Protein AF-A0A8J5X9S9-F1 (afdb_monomer)

Radius of gyration: 30.96 Å; Cα contacts (8 Å, |Δi|>4): 152; chains: 1; bounding box: 70×69×68 Å

Solvent-accessible surface area (backbone atoms only — not comparable to full-atom values): 12191 Å² total; per-residue (Å²): 135,90,83,87,82,87,83,88,83,84,89,80,86,81,90,84,80,91,78,90,81,91,86,91,82,83,86,90,80,86,82,86,79,94,70,84,81,73,71,77,68,77,73,81,76,75,78,76,62,74,38,75,75,35,76,87,44,73,87,73,62,80,75,62,62,70,57,36,33,53,39,38,36,51,40,72,68,43,84,77,82,56,51,48,67,60,47,46,49,54,52,51,60,59,32,53,77,38,52,83,60,31,72,48,74,67,56,47,52,51,43,48,52,51,32,39,53,28,62,76,40,40,69,62,45,51,51,52,46,52,51,48,26,69,79,39,66,88,34,26,79,61,53,25,53,67,68,89,82,40,70,67,30,41,48,33,27,26,44,49,36,45,47,46,32,27,58,52,72,42,56,79,76,52,41,74,65,70,74,87,60,55,68,73,61,48,56,58,52,49,70,76,38,109

Foldseek 3Di:
DDDDDDDDDDDDDDDDDDDDDDDDDDDDDDDDDDDDPPPVPPPPPPPPPQAPPDPVCPPVADDLLVLLLVLLLVLLPDPPDDDLVVSLVVSQVVQVVDRNHHDDPVSSVVSSCLNCLLSVCVVVLLVLLVVLCVVPVVCCQQCLPDDSPDSSSSSSVSLLSSLLCQLAPDDPVSVVPNPPDDPVSNVSSNVSSD

Secondary structure (DSSP, 8-state):
--------------------------------------------------STT-GGGTTSSPPSHHHHHHHHHHHHHSSS---HHHHHHHHHHHHTTSTTTPPPHHHHHHHHHHHHHHHHTHHHHHHHHHHHHHH-GGGTTTTT-S-TT-HHHHHHHHHHHHHHHHHHTS-HHHHTT--SS-HHHHHHHHHHH-

Organism: Diacronema lutheri (NCBI:txid2081491)

Sequence (194 aa):
MLLAAMLLVPGVGPLPGSVCGPSAAGGAALAHHLAARWCVHPRARALLLVGAGDPVRAGKRAPIEPLAINAIVAGLTLAAGADAAVLVDELVAKRARDPDAALLADEERVLRAWVAGALGRQDTYRAALGELARSEPWLESELGVGADSNPYVMLCRAECMLALFLLRDADADARRTVAFIDADRLEVLSRVAA

pLDDT: mean 70.3, std 21.66, range [28.03, 93.81]

Structure (mmCIF, N/CA/C/O backbone):
data_AF-A0A8J5X9S9-F1
#
_entry.id   AF-A0A8J5X9S9-F1
#
loop_
_atom_site.group_PDB
_atom_site.id
_atom_site.type_symbol
_atom_site.label_atom_id
_atom_site.label_alt_id
_atom_site.label_comp_id
_atom_site.label_asym_id
_atom_site.label_entity_id
_atom_site.label_seq_id
_atom_site.pdbx_PDB_ins_code
_atom_site.Cartn_x
_atom_site.Cartn_y
_atom_site.Cartn_z
_atom_site.occupancy
_atom_site.B_iso_or_equiv
_atom_site.auth_seq_id
_atom_site.auth_comp_id
_atom_site.auth_asym_id
_atom_site.auth_atom_id
_atom_site.pdbx_PDB_model_num
ATOM 1 N N . MET A 1 1 ? 40.521 19.672 -41.789 1.00 35.09 1 MET A N 1
ATOM 2 C CA . MET A 1 1 ? 41.903 19.352 -42.211 1.00 35.09 1 MET A CA 1
ATOM 3 C C . MET A 1 1 ? 42.675 18.843 -41.006 1.00 35.09 1 MET A C 1
ATOM 5 O O . MET A 1 1 ? 42.415 19.305 -39.905 1.00 35.09 1 MET A O 1
ATOM 9 N N . LEU A 1 2 ? 43.509 17.832 -41.246 1.00 33.12 2 LEU A N 1
ATOM 10 C CA . LEU A 1 2 ? 44.182 16.956 -40.286 1.00 33.12 2 LEU A CA 1
ATOM 11 C C . LEU A 1 2 ? 45.005 17.677 -39.206 1.00 33.12 2 LEU A C 1
ATOM 13 O O . LEU A 1 2 ? 45.722 18.618 -39.527 1.00 33.12 2 LEU A O 1
ATOM 17 N N . LEU A 1 3 ? 45.074 17.077 -38.010 1.00 33.09 3 LEU A N 1
ATOM 18 C CA . LEU A 1 3 ? 46.364 16.616 -37.483 1.00 33.09 3 LEU A CA 1
ATOM 19 C C . LEU A 1 3 ? 46.197 15.488 -36.458 1.00 33.09 3 LEU A C 1
ATOM 21 O O . LEU A 1 3 ? 45.408 15.564 -35.521 1.00 33.09 3 LEU A O 1
ATOM 25 N N . ALA A 1 4 ? 46.935 14.416 -36.729 1.00 32.19 4 ALA A N 1
ATOM 26 C CA . ALA A 1 4 ? 47.030 13.181 -35.979 1.00 32.19 4 ALA A CA 1
ATOM 27 C C . ALA A 1 4 ? 47.935 13.334 -34.749 1.00 32.19 4 ALA A C 1
ATOM 29 O O . ALA A 1 4 ? 48.923 14.063 -34.793 1.00 32.19 4 ALA A O 1
ATOM 30 N N . ALA A 1 5 ? 47.661 12.551 -33.707 1.00 34.78 5 ALA A N 1
ATOM 31 C CA . ALA A 1 5 ? 48.650 12.192 -32.700 1.00 34.78 5 ALA A CA 1
ATOM 32 C C . ALA A 1 5 ? 48.709 10.662 -32.611 1.00 34.78 5 ALA A C 1
ATOM 34 O O . ALA A 1 5 ? 47.777 10.004 -32.150 1.00 34.78 5 ALA A O 1
ATOM 35 N N . MET A 1 6 ? 49.806 10.121 -33.139 1.00 32.91 6 MET A N 1
ATOM 36 C CA . MET A 1 6 ? 50.218 8.729 -33.023 1.00 32.91 6 MET A CA 1
ATOM 37 C C . MET A 1 6 ? 50.657 8.444 -31.584 1.00 32.91 6 MET A C 1
ATOM 39 O O . MET A 1 6 ? 51.457 9.192 -31.027 1.00 32.91 6 MET A O 1
ATOM 43 N N . LEU A 1 7 ? 50.232 7.310 -31.032 1.00 35.09 7 LEU A N 1
ATOM 44 C CA . LEU A 1 7 ? 50.981 6.609 -29.992 1.00 35.09 7 LEU A CA 1
ATOM 45 C C . LEU A 1 7 ? 51.316 5.215 -30.523 1.00 35.09 7 LEU A C 1
ATOM 47 O O . LEU A 1 7 ? 50.460 4.345 -30.652 1.00 35.09 7 LEU A O 1
ATOM 51 N N . LEU A 1 8 ? 52.587 5.065 -30.891 1.00 35.84 8 LEU A N 1
ATOM 52 C CA . LEU A 1 8 ? 53.272 3.805 -31.144 1.00 35.84 8 LEU A CA 1
ATOM 53 C C . LEU A 1 8 ? 53.595 3.141 -29.801 1.00 35.84 8 LEU A C 1
ATOM 55 O O . LEU A 1 8 ? 54.203 3.773 -28.940 1.00 35.84 8 LEU A O 1
ATOM 59 N N . VAL A 1 9 ? 53.295 1.848 -29.675 1.00 37.81 9 VAL A N 1
ATOM 60 C CA . VAL A 1 9 ? 54.063 0.928 -28.823 1.00 37.81 9 VAL A CA 1
ATOM 61 C C . VAL A 1 9 ? 54.439 -0.292 -29.686 1.00 37.81 9 VAL A C 1
ATOM 63 O O . VAL A 1 9 ? 53.586 -0.767 -30.440 1.00 37.81 9 VAL A O 1
ATOM 66 N N . PRO A 1 10 ? 55.709 -0.747 -29.662 1.00 45.00 10 PRO A N 1
ATOM 67 C CA . PRO A 1 10 ? 56.299 -1.616 -30.682 1.00 45.00 10 PRO A CA 1
ATOM 68 C C . PRO A 1 10 ? 56.311 -3.109 -30.306 1.00 45.00 10 PRO A C 1
ATOM 70 O O . PRO A 1 10 ? 56.226 -3.470 -29.137 1.00 45.00 10 PRO A O 1
ATOM 73 N N . GLY A 1 11 ? 56.557 -3.953 -31.317 1.00 36.69 11 GLY A N 1
ATOM 74 C CA . GLY A 1 11 ? 56.909 -5.377 -31.185 1.00 36.69 11 GLY A CA 1
ATOM 75 C C . GLY A 1 11 ? 55.676 -6.279 -31.250 1.00 36.69 11 GLY A C 1
ATOM 76 O O . GLY A 1 11 ? 54.731 -6.084 -30.505 1.00 36.69 11 GLY A O 1
ATOM 77 N N . VAL A 1 12 ? 55.564 -7.282 -32.120 1.00 41.22 12 VAL A N 1
ATOM 78 C CA . VAL A 1 12 ? 56.550 -8.281 -32.552 1.00 41.22 12 VAL A CA 1
ATOM 79 C C . VAL A 1 12 ? 56.128 -8.778 -33.950 1.00 41.22 12 VAL A C 1
ATOM 81 O O . VAL A 1 12 ? 54.942 -8.994 -34.189 1.00 41.22 12 VAL A O 1
ATOM 84 N N . GLY A 1 13 ? 57.073 -8.915 -34.889 1.00 38.38 13 GLY A N 1
ATOM 85 C CA . GLY A 1 13 ? 56.832 -9.522 -36.212 1.00 38.38 13 GLY A CA 1
ATOM 86 C C . GLY A 1 13 ? 56.816 -11.060 -36.167 1.00 38.38 13 GLY A C 1
ATOM 87 O O . GLY A 1 13 ? 56.656 -11.646 -35.103 1.00 38.38 13 GLY A O 1
ATOM 88 N N . PRO A 1 14 ? 57.149 -11.726 -37.279 1.00 39.84 14 PRO A N 1
ATOM 89 C CA . PRO A 1 14 ? 56.386 -11.864 -38.511 1.00 39.84 14 PRO A CA 1
ATOM 90 C C . PRO A 1 14 ? 55.551 -13.169 -38.528 1.00 39.84 14 PRO A C 1
ATOM 92 O O . PRO A 1 14 ? 55.867 -14.145 -37.853 1.00 39.84 14 PRO A O 1
ATOM 95 N N . LEU A 1 15 ? 54.508 -13.210 -39.364 1.00 45.19 15 LEU A N 1
ATOM 96 C CA . LEU A 1 15 ? 53.841 -14.455 -39.777 1.00 45.19 15 LEU A CA 1
ATOM 97 C C . LEU A 1 15 ? 54.824 -15.348 -40.557 1.00 45.19 15 LEU A C 1
ATOM 99 O O . LEU A 1 15 ? 55.589 -14.831 -41.375 1.00 45.19 15 LEU A O 1
ATOM 103 N N . PRO A 1 16 ? 54.740 -16.680 -40.402 1.00 43.53 16 PRO A N 1
ATOM 104 C CA . PRO A 1 16 ? 54.481 -17.465 -41.608 1.00 43.53 16 PRO A CA 1
ATOM 105 C C . PRO A 1 16 ? 53.539 -18.660 -41.389 1.00 43.53 16 PRO A C 1
ATOM 107 O O . PRO A 1 16 ? 53.543 -19.312 -40.349 1.00 43.53 16 PRO A O 1
ATOM 110 N N . GLY A 1 17 ? 52.808 -18.999 -42.453 1.00 31.89 17 GLY A N 1
ATOM 111 C CA . GLY A 1 17 ? 52.463 -20.391 -42.746 1.00 31.89 17 GLY A CA 1
ATOM 112 C C . GLY A 1 17 ? 51.091 -20.876 -42.290 1.00 31.89 17 GLY A C 1
ATOM 113 O O . GLY A 1 17 ? 50.996 -21.802 -41.495 1.00 31.89 17 GLY A O 1
ATOM 114 N N . SER A 1 18 ? 50.023 -20.337 -42.883 1.00 39.66 18 SER A N 1
ATOM 115 C CA . SER A 1 18 ? 48.835 -21.159 -43.132 1.00 39.66 18 SER A CA 1
ATOM 116 C C . SER A 1 18 ? 49.160 -22.104 -44.286 1.00 39.66 18 SER A C 1
ATOM 118 O O . SER A 1 18 ? 49.402 -21.647 -45.403 1.00 39.66 18 SER A O 1
ATOM 120 N N . VAL A 1 19 ? 49.176 -23.409 -44.021 1.00 33.22 19 VAL A N 1
ATOM 121 C CA . VAL A 1 19 ? 49.094 -24.433 -45.064 1.00 33.22 19 VAL A CA 1
ATOM 122 C C . VAL A 1 19 ? 47.974 -25.382 -44.664 1.00 33.22 19 VAL A C 1
ATOM 124 O O . VAL A 1 19 ? 48.093 -26.152 -43.715 1.00 33.22 19 VAL A O 1
ATOM 127 N N . CYS A 1 20 ? 46.856 -25.282 -45.377 1.00 32.31 20 CYS A N 1
ATOM 128 C CA . CYS A 1 20 ? 45.835 -26.318 -45.402 1.00 32.31 20 CYS A CA 1
ATOM 129 C C . CYS A 1 20 ? 46.281 -27.429 -46.357 1.00 32.31 20 CYS A C 1
ATOM 131 O O . CYS A 1 20 ? 46.722 -27.145 -47.469 1.00 32.31 20 CYS A O 1
ATOM 133 N N . GLY A 1 21 ? 46.093 -28.684 -45.956 1.00 30.81 21 GLY A N 1
ATOM 134 C CA . GLY A 1 21 ? 46.168 -29.834 -46.852 1.00 30.81 21 GLY A CA 1
ATOM 135 C C . GLY A 1 21 ? 45.872 -31.145 -46.116 1.00 30.81 21 GLY A C 1
ATOM 136 O O . GLY A 1 21 ? 46.569 -31.442 -45.148 1.00 30.81 21 GLY A O 1
ATOM 137 N N . PRO A 1 22 ? 44.860 -31.931 -46.528 1.00 52.41 22 PRO A N 1
ATOM 138 C CA . PRO A 1 22 ? 44.607 -33.264 -45.996 1.00 52.41 22 PRO A CA 1
ATOM 139 C C . PRO A 1 22 ? 45.404 -34.303 -46.798 1.00 52.41 22 PRO A C 1
ATOM 141 O O . PRO A 1 22 ? 45.479 -34.210 -48.020 1.00 52.41 22 PRO A O 1
ATOM 144 N N . SER A 1 23 ? 45.958 -35.327 -46.149 1.00 33.00 23 SER A N 1
ATOM 145 C CA . SER A 1 23 ? 46.280 -36.578 -46.845 1.00 33.00 23 SER A CA 1
ATOM 146 C C . SER A 1 23 ? 46.393 -37.745 -45.871 1.00 33.00 23 SER A C 1
ATOM 148 O O . SER A 1 23 ? 46.942 -37.620 -44.778 1.00 33.00 23 SER A O 1
ATOM 150 N N . ALA A 1 24 ? 45.799 -38.859 -46.280 1.00 41.81 24 ALA A N 1
ATOM 151 C CA . ALA A 1 24 ? 45.546 -40.058 -45.505 1.00 41.81 24 ALA A CA 1
ATOM 152 C C . ALA A 1 24 ? 46.695 -41.077 -45.586 1.00 41.81 24 ALA A C 1
ATOM 154 O O . ALA A 1 24 ? 47.222 -41.333 -46.663 1.00 41.81 24 ALA A O 1
ATOM 155 N N . ALA A 1 25 ? 46.991 -41.716 -44.454 1.00 34.50 25 ALA A N 1
ATOM 156 C CA . ALA A 1 25 ? 47.522 -43.076 -44.274 1.00 34.50 25 ALA A CA 1
ATOM 157 C C . ALA A 1 25 ? 47.530 -43.283 -42.745 1.00 34.50 25 ALA A C 1
ATOM 159 O O . ALA A 1 25 ? 48.026 -42.423 -42.031 1.00 34.50 25 ALA A O 1
ATOM 160 N N . GLY A 1 26 ? 46.902 -44.267 -42.111 1.00 29.84 26 GLY A N 1
ATOM 161 C CA . GLY A 1 26 ? 46.824 -45.689 -42.407 1.00 29.84 26 GLY A CA 1
ATOM 162 C C . GLY A 1 26 ? 47.327 -46.415 -41.148 1.00 29.84 26 GLY A C 1
ATOM 163 O O . GLY A 1 26 ? 48.379 -46.061 -40.632 1.00 29.84 26 GLY A O 1
ATOM 164 N N . GLY A 1 27 ? 46.594 -47.417 -40.656 1.00 28.03 27 GLY A N 1
ATOM 165 C CA . GLY A 1 27 ? 47.131 -48.415 -39.719 1.00 28.03 27 GLY A CA 1
ATOM 166 C C . GLY A 1 27 ? 46.902 -48.158 -38.225 1.00 28.03 27 GLY A C 1
ATOM 167 O O . GLY A 1 27 ? 47.146 -47.083 -37.698 1.00 28.03 27 GLY A O 1
ATOM 168 N N . ALA A 1 28 ? 46.411 -49.196 -37.555 1.00 35.88 28 ALA A N 1
ATOM 169 C CA . ALA A 1 28 ? 45.957 -49.239 -36.174 1.00 35.88 28 ALA A CA 1
ATOM 170 C C . ALA A 1 28 ? 47.070 -49.144 -35.116 1.00 35.88 28 ALA A C 1
ATOM 172 O O . ALA A 1 28 ? 48.139 -49.717 -35.293 1.00 35.88 28 ALA A O 1
ATOM 173 N N . ALA A 1 29 ? 46.734 -48.576 -33.955 1.00 33.94 29 ALA A N 1
ATOM 174 C CA . ALA A 1 29 ? 47.107 -49.128 -32.651 1.00 33.94 29 ALA A CA 1
ATOM 175 C C . ALA A 1 29 ? 46.221 -48.509 -31.560 1.00 33.94 29 ALA A C 1
ATOM 177 O O . ALA A 1 29 ? 46.201 -47.298 -31.345 1.00 33.94 29 ALA A O 1
ATOM 178 N N . LEU A 1 30 ? 45.453 -49.373 -30.900 1.00 37.28 30 LEU A N 1
ATOM 179 C CA . LEU A 1 30 ? 44.754 -49.090 -29.656 1.00 37.28 30 LEU A CA 1
ATOM 180 C C . LEU A 1 30 ? 45.754 -48.861 -28.511 1.00 37.28 30 LEU A C 1
ATOM 182 O O . LEU A 1 30 ? 46.833 -49.444 -28.502 1.00 37.28 30 LEU A O 1
ATOM 186 N N . ALA A 1 31 ? 45.249 -48.154 -27.498 1.00 34.22 31 ALA A N 1
ATOM 187 C CA . ALA A 1 31 ? 45.670 -48.130 -26.096 1.00 34.22 31 ALA A CA 1
ATOM 188 C C . ALA A 1 31 ? 46.605 -46.993 -25.644 1.00 34.22 31 ALA A C 1
ATOM 190 O O . ALA A 1 31 ? 47.807 -46.981 -25.869 1.00 34.22 31 ALA A O 1
ATOM 191 N N . HIS A 1 32 ? 45.965 -46.110 -24.869 1.00 33.09 32 HIS A N 1
ATOM 192 C CA . HIS A 1 32 ? 46.463 -45.473 -23.654 1.00 33.09 32 HIS A CA 1
ATOM 193 C C . HIS A 1 32 ? 47.773 -44.691 -23.742 1.00 33.09 32 HIS A C 1
ATOM 195 O O . HIS A 1 32 ? 48.840 -45.249 -23.561 1.00 33.09 32 HIS A O 1
ATOM 201 N N . HIS A 1 33 ? 47.664 -43.361 -23.776 1.00 31.84 33 HIS A N 1
ATOM 202 C CA . HIS A 1 33 ? 48.306 -42.546 -22.746 1.00 31.84 33 HIS A CA 1
ATOM 203 C C . HIS A 1 33 ? 47.618 -41.185 -22.608 1.00 31.84 33 HIS A C 1
ATOM 205 O O . HIS A 1 33 ? 47.283 -40.505 -23.574 1.00 31.84 33 HIS A O 1
ATOM 211 N N . LEU A 1 34 ? 47.375 -40.843 -21.348 1.00 38.91 34 LEU A N 1
ATOM 212 C CA . LEU A 1 34 ? 46.890 -39.574 -20.835 1.00 38.91 34 LEU A CA 1
ATOM 213 C C . LEU A 1 34 ? 47.695 -38.405 -21.419 1.00 38.91 34 LEU A C 1
ATOM 215 O O . LEU A 1 34 ? 48.807 -38.132 -20.985 1.00 38.91 34 LEU A O 1
ATOM 219 N N . ALA A 1 35 ? 47.105 -37.681 -22.361 1.00 31.52 35 ALA A N 1
ATOM 220 C CA . ALA A 1 35 ? 47.557 -36.355 -22.746 1.00 31.52 35 ALA A CA 1
ATOM 221 C C . ALA A 1 35 ? 46.330 -35.450 -22.776 1.00 31.52 35 ALA A C 1
ATOM 223 O O . ALA A 1 35 ? 45.623 -35.345 -23.775 1.00 31.52 35 ALA A O 1
ATOM 224 N N . ALA A 1 36 ? 46.029 -34.900 -21.600 1.00 35.78 36 ALA A N 1
ATOM 225 C CA . ALA A 1 36 ? 45.623 -33.515 -21.418 1.00 35.78 36 ALA A CA 1
ATOM 226 C C . ALA A 1 36 ? 45.108 -32.834 -22.705 1.00 35.78 36 ALA A C 1
ATOM 228 O O . ALA A 1 36 ? 45.805 -32.037 -23.328 1.00 35.78 36 ALA A O 1
ATOM 229 N N . ARG A 1 37 ? 43.853 -33.124 -23.078 1.00 34.75 37 ARG A N 1
ATOM 230 C CA . ARG A 1 37 ? 43.064 -32.287 -23.988 1.00 34.75 37 ARG A CA 1
ATOM 231 C C . ARG A 1 37 ? 42.771 -30.978 -23.264 1.00 34.75 37 ARG A C 1
ATOM 233 O O . ARG A 1 37 ? 41.678 -30.757 -22.753 1.00 34.75 37 ARG A O 1
ATOM 240 N N . TRP A 1 38 ? 43.772 -30.113 -23.191 1.00 31.42 38 TRP A N 1
ATOM 241 C CA . TRP A 1 38 ? 43.548 -28.703 -22.935 1.00 31.42 38 TRP A CA 1
ATOM 242 C C . TRP A 1 38 ? 42.949 -28.162 -24.225 1.00 31.42 38 TRP A C 1
ATOM 244 O O . TRP A 1 38 ? 43.640 -27.645 -25.098 1.00 31.42 38 TRP A O 1
ATOM 254 N N . CYS A 1 39 ? 41.637 -28.340 -24.371 1.00 32.31 39 CYS A N 1
ATOM 255 C CA . CYS A 1 39 ? 40.870 -27.425 -25.186 1.00 32.31 39 CYS A CA 1
ATOM 256 C C . CYS A 1 39 ? 41.094 -26.056 -24.544 1.00 32.31 39 CYS A C 1
ATOM 258 O O . CYS A 1 39 ? 40.564 -25.781 -23.467 1.00 32.31 39 CYS A O 1
ATOM 260 N N . VAL A 1 40 ? 41.933 -25.226 -25.163 1.00 38.28 40 VAL A N 1
ATOM 261 C CA . VAL A 1 40 ? 41.975 -23.800 -24.857 1.00 38.28 40 VAL A CA 1
ATOM 262 C C . VAL A 1 40 ? 40.583 -23.297 -25.199 1.00 38.28 40 VAL A C 1
ATOM 264 O O . VAL A 1 40 ? 40.238 -23.132 -26.368 1.00 38.28 40 VAL A O 1
ATOM 267 N N . HIS A 1 41 ? 39.745 -23.181 -24.171 1.00 33.16 41 HIS A N 1
ATOM 268 C CA . HIS A 1 41 ? 38.383 -22.709 -24.316 1.00 33.16 41 HIS A CA 1
ATOM 269 C C . HIS A 1 41 ? 38.478 -21.328 -24.980 1.00 33.16 41 HIS A C 1
ATOM 271 O O . HIS A 1 41 ? 39.166 -20.455 -24.435 1.00 33.16 41 HIS A O 1
ATOM 277 N N . PRO A 1 42 ? 37.868 -21.104 -26.159 1.00 41.38 42 PRO A N 1
ATOM 278 C CA . PRO A 1 42 ? 37.830 -19.774 -26.740 1.00 41.38 42 PRO A CA 1
ATOM 279 C C . PRO A 1 42 ? 37.158 -18.890 -25.698 1.00 41.38 42 PRO A C 1
ATOM 281 O O . PRO A 1 42 ? 36.042 -19.203 -25.283 1.00 41.38 42 PRO A O 1
ATOM 284 N N . ARG A 1 43 ? 37.925 -17.902 -25.204 1.00 45.66 43 ARG A N 1
ATOM 285 C CA . ARG A 1 43 ? 37.597 -16.933 -24.146 1.00 45.66 43 ARG A CA 1
ATOM 286 C C . ARG A 1 43 ? 36.137 -17.040 -23.735 1.00 45.66 43 ARG A C 1
ATOM 288 O O . ARG A 1 43 ? 35.279 -16.584 -24.491 1.00 45.66 43 ARG A O 1
ATOM 295 N N . ALA A 1 44 ? 35.873 -17.649 -22.577 1.00 41.97 44 ALA A N 1
ATOM 296 C CA . ALA A 1 44 ? 34.554 -17.610 -21.970 1.00 41.97 44 ALA A CA 1
ATOM 297 C C . ALA A 1 44 ? 34.113 -16.143 -21.961 1.00 41.97 44 ALA A C 1
ATOM 299 O O . ALA A 1 44 ? 34.627 -15.329 -21.194 1.00 41.97 44 ALA A O 1
ATOM 300 N N . ARG A 1 45 ? 33.229 -15.779 -22.896 1.00 42.91 45 ARG A N 1
ATOM 301 C CA . ARG A 1 45 ? 32.480 -14.535 -22.828 1.00 42.91 45 ARG A CA 1
ATOM 302 C C . ARG A 1 45 ? 31.624 -14.724 -21.594 1.00 42.91 45 ARG A C 1
ATOM 304 O O . ARG A 1 45 ? 30.586 -15.373 -21.663 1.00 42.91 45 ARG A O 1
ATOM 311 N N . ALA A 1 46 ? 32.121 -14.249 -20.459 1.00 46.44 46 ALA A N 1
ATOM 312 C CA . ALA A 1 46 ? 31.305 -14.079 -19.282 1.00 46.44 46 ALA A CA 1
ATOM 313 C C . ALA A 1 46 ? 30.174 -13.142 -19.713 1.00 46.44 46 ALA A C 1
ATOM 315 O O . ALA A 1 46 ? 30.383 -11.945 -19.905 1.00 46.44 46 ALA A O 1
ATOM 316 N N . LEU A 1 47 ? 29.004 -13.719 -19.981 1.00 45.81 47 LEU A N 1
ATOM 317 C CA . LEU A 1 47 ? 27.752 -12.988 -20.017 1.00 45.81 47 LEU A CA 1
ATOM 318 C C . LEU A 1 47 ? 27.569 -12.465 -18.596 1.00 45.81 47 LEU A C 1
ATOM 320 O O . LEU A 1 47 ? 27.051 -13.154 -17.724 1.00 45.81 47 LEU A O 1
ATOM 324 N N . LEU A 1 48 ? 28.093 -11.268 -18.349 1.00 43.62 48 LEU A N 1
ATOM 325 C CA . LEU A 1 48 ? 27.689 -10.460 -17.216 1.00 43.62 48 LEU A CA 1
ATOM 326 C C . LEU A 1 48 ? 26.220 -10.121 -17.471 1.00 43.62 48 LEU A C 1
ATOM 328 O O . LEU A 1 48 ? 25.903 -9.204 -18.227 1.00 43.62 48 LEU A O 1
ATOM 332 N N . LEU A 1 49 ? 25.325 -10.930 -16.907 1.00 49.31 49 LEU A N 1
ATOM 333 C CA . LEU A 1 49 ? 23.931 -10.558 -16.721 1.00 49.31 49 LEU A CA 1
ATOM 334 C C . LEU A 1 49 ? 23.941 -9.410 -15.708 1.00 49.31 49 LEU A C 1
ATOM 336 O O . LEU A 1 49 ? 23.963 -9.636 -14.504 1.00 49.31 49 LEU A O 1
ATOM 340 N N . VAL A 1 50 ? 24.047 -8.176 -16.197 1.00 50.88 50 VAL A N 1
ATOM 341 C CA . VAL A 1 50 ? 23.957 -6.975 -15.361 1.00 50.88 50 VAL A CA 1
ATOM 342 C C . VAL A 1 50 ? 22.501 -6.513 -15.368 1.00 50.88 50 VAL A C 1
ATOM 344 O O . VAL A 1 50 ? 21.902 -6.374 -16.436 1.00 50.88 50 VAL A O 1
ATOM 347 N N . GLY A 1 51 ? 21.931 -6.285 -14.185 1.00 61.25 51 GLY A N 1
ATOM 348 C CA . GLY A 1 51 ? 20.588 -5.725 -14.009 1.00 61.25 51 GLY A CA 1
ATOM 349 C C . GLY A 1 51 ? 19.444 -6.749 -13.971 1.00 61.25 51 GLY A C 1
ATOM 350 O O . GLY A 1 51 ? 19.582 -7.849 -13.433 1.00 61.25 51 GLY A O 1
ATOM 351 N N . ALA A 1 52 ? 18.288 -6.362 -14.520 1.00 52.94 52 ALA A N 1
ATOM 352 C CA . ALA A 1 52 ? 16.990 -7.043 -14.404 1.00 52.94 52 ALA A CA 1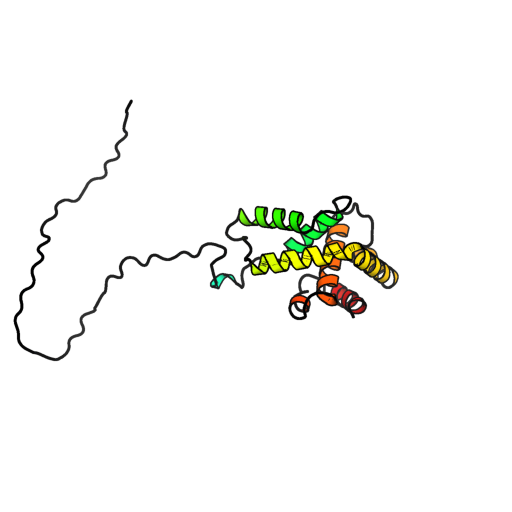
ATOM 353 C C . ALA A 1 52 ? 16.976 -8.544 -14.782 1.00 52.94 52 ALA A C 1
ATOM 355 O O . ALA A 1 52 ? 16.108 -9.282 -14.320 1.00 52.94 52 ALA A O 1
ATOM 356 N N . GLY A 1 53 ? 17.933 -9.014 -15.585 1.00 55.97 53 GLY A N 1
ATOM 357 C CA . GLY A 1 53 ? 18.010 -10.399 -16.063 1.00 55.97 53 GLY A CA 1
ATOM 358 C C . GLY A 1 53 ? 18.809 -11.377 -15.192 1.00 55.97 53 GLY A C 1
ATOM 359 O O . GLY A 1 53 ? 18.954 -12.522 -15.608 1.00 55.97 53 GLY A O 1
ATOM 360 N N . ASP A 1 54 ? 19.359 -10.965 -14.041 1.00 63.00 54 ASP A N 1
ATOM 361 C CA . ASP A 1 54 ? 20.142 -11.854 -13.163 1.00 63.00 54 ASP A CA 1
ATOM 362 C C . ASP A 1 54 ? 19.239 -12.707 -12.236 1.00 63.00 54 ASP A C 1
ATOM 364 O O . ASP A 1 54 ? 18.660 -12.168 -11.283 1.00 63.00 54 ASP A O 1
ATOM 368 N N . PRO A 1 55 ? 19.130 -14.037 -12.456 1.00 58.84 55 PRO A N 1
ATOM 369 C CA . PRO A 1 55 ? 18.317 -14.924 -11.622 1.00 58.84 55 PRO A CA 1
ATOM 370 C C . PRO A 1 55 ? 18.915 -15.159 -10.225 1.00 58.84 55 PRO A C 1
ATOM 372 O O . PRO A 1 55 ? 18.187 -15.520 -9.303 1.00 58.84 55 PRO A O 1
ATOM 375 N N . VAL A 1 56 ? 20.221 -14.933 -10.029 1.00 60.59 56 VAL A N 1
ATOM 376 C CA . VAL A 1 56 ? 20.907 -15.124 -8.735 1.00 60.59 56 VAL A CA 1
ATOM 377 C C . VAL A 1 56 ? 20.597 -13.973 -7.769 1.00 60.59 56 VAL A C 1
ATOM 379 O O . VAL A 1 56 ? 20.749 -14.100 -6.552 1.00 60.59 56 VAL A O 1
ATOM 382 N N . ARG A 1 57 ? 20.091 -12.848 -8.287 1.00 59.50 57 ARG A N 1
ATOM 383 C CA . ARG A 1 57 ? 19.743 -11.658 -7.503 1.00 59.50 57 ARG A CA 1
ATOM 384 C C . ARG A 1 57 ? 18.337 -11.692 -6.899 1.00 59.50 57 ARG A C 1
ATOM 386 O O . ARG A 1 57 ? 18.008 -10.772 -6.158 1.00 59.50 57 ARG A O 1
ATOM 393 N N . ALA A 1 58 ? 17.530 -12.728 -7.155 1.00 55.34 58 ALA A N 1
ATOM 394 C CA . ALA A 1 58 ? 16.133 -12.819 -6.706 1.00 55.34 58 ALA A CA 1
ATOM 395 C C . ALA A 1 58 ? 15.935 -12.579 -5.189 1.00 55.34 58 ALA A C 1
ATOM 397 O O . ALA A 1 58 ? 14.918 -12.027 -4.792 1.00 55.34 58 ALA A O 1
ATOM 398 N N . GLY A 1 59 ? 16.926 -12.907 -4.347 1.00 55.66 59 GLY A N 1
ATOM 399 C CA . GLY A 1 59 ? 16.894 -12.651 -2.896 1.00 55.66 59 GLY A CA 1
ATOM 400 C C . GLY A 1 59 ? 17.540 -11.339 -2.418 1.00 55.66 59 GLY A C 1
ATOM 401 O O . GLY A 1 59 ? 17.582 -11.096 -1.218 1.00 55.66 59 GLY A O 1
ATOM 402 N N . LYS A 1 60 ? 18.094 -10.510 -3.315 1.00 61.47 60 LYS A N 1
ATOM 403 C CA . LYS A 1 60 ? 18.785 -9.238 -2.994 1.00 61.47 60 LYS A CA 1
ATOM 404 C C . LYS A 1 60 ? 18.105 -8.009 -3.601 1.00 61.47 60 LYS A C 1
ATOM 406 O O . LYS A 1 60 ? 18.690 -6.925 -3.608 1.00 61.47 60 LYS A O 1
ATOM 411 N N . ARG A 1 61 ? 16.914 -8.175 -4.172 1.00 69.00 61 ARG A N 1
ATOM 412 C CA . ARG A 1 61 ? 16.176 -7.067 -4.775 1.00 69.00 61 ARG A CA 1
ATOM 413 C C . ARG A 1 61 ? 15.512 -6.219 -3.712 1.00 69.00 61 ARG A C 1
ATOM 415 O O . ARG A 1 61 ? 15.105 -6.718 -2.667 1.00 69.00 61 ARG A O 1
ATOM 422 N N . ALA A 1 62 ? 15.442 -4.924 -3.993 1.00 74.38 62 ALA A N 1
ATOM 423 C CA . ALA A 1 62 ? 14.753 -4.004 -3.114 1.00 74.38 62 ALA A CA 1
ATOM 424 C C . ALA A 1 62 ? 13.253 -4.356 -3.070 1.00 74.38 62 ALA A C 1
ATOM 426 O O . ALA A 1 62 ? 12.682 -4.637 -4.126 1.00 74.38 62 ALA A O 1
ATOM 427 N N . PRO A 1 63 ? 12.620 -4.299 -1.887 1.00 81.94 63 PRO A N 1
ATOM 428 C CA . PRO A 1 63 ? 11.181 -4.499 -1.745 1.00 81.94 63 PRO A CA 1
ATOM 429 C C . PRO A 1 63 ? 10.374 -3.530 -2.631 1.00 81.94 63 PRO A C 1
ATOM 431 O O . PRO A 1 63 ? 10.823 -2.412 -2.929 1.00 81.94 63 PRO A O 1
ATOM 434 N N . ILE A 1 64 ? 9.185 -3.965 -3.059 1.00 87.06 64 ILE A N 1
ATOM 435 C CA . ILE A 1 64 ? 8.260 -3.195 -3.916 1.00 87.06 64 ILE A CA 1
ATOM 436 C C . ILE A 1 64 ? 7.398 -2.257 -3.063 1.00 87.06 64 ILE A C 1
ATOM 438 O O . ILE A 1 64 ? 6.992 -1.186 -3.508 1.00 87.06 64 ILE A O 1
ATOM 442 N N . GLU A 1 65 ? 7.159 -2.629 -1.813 1.00 90.06 65 GLU A N 1
ATOM 443 C CA . GLU A 1 65 ? 6.299 -1.957 -0.848 1.00 90.06 65 GLU A CA 1
ATOM 444 C C . GLU A 1 65 ? 6.655 -0.468 -0.691 1.00 90.06 65 GLU A C 1
ATOM 446 O O . GLU A 1 65 ? 5.754 0.362 -0.833 1.00 90.06 65 GLU A O 1
ATOM 451 N N . PRO A 1 66 ? 7.938 -0.061 -0.541 1.00 90.19 66 PRO A N 1
ATOM 452 C CA . PRO A 1 66 ? 8.284 1.358 -0.478 1.00 90.19 66 PRO A CA 1
ATOM 453 C C . PRO A 1 66 ? 7.924 2.138 -1.749 1.00 90.19 66 PRO A C 1
ATOM 455 O O . PRO A 1 66 ? 7.670 3.338 -1.679 1.00 90.19 66 PRO A O 1
ATOM 458 N N . LEU A 1 67 ? 7.903 1.497 -2.925 1.00 91.00 67 LEU A N 1
ATOM 459 C CA . LEU A 1 67 ? 7.455 2.155 -4.156 1.00 91.00 67 LEU A CA 1
ATOM 460 C C . LEU A 1 67 ? 5.944 2.369 -4.144 1.00 91.00 67 LEU A C 1
ATOM 462 O O . LEU A 1 67 ? 5.493 3.470 -4.451 1.00 91.00 67 LEU A O 1
ATOM 466 N N . ALA A 1 68 ? 5.180 1.345 -3.759 1.00 92.75 68 ALA A N 1
ATOM 467 C CA . ALA A 1 68 ? 3.727 1.435 -3.666 1.00 92.75 68 ALA A CA 1
ATOM 468 C C . ALA A 1 68 ? 3.298 2.508 -2.656 1.00 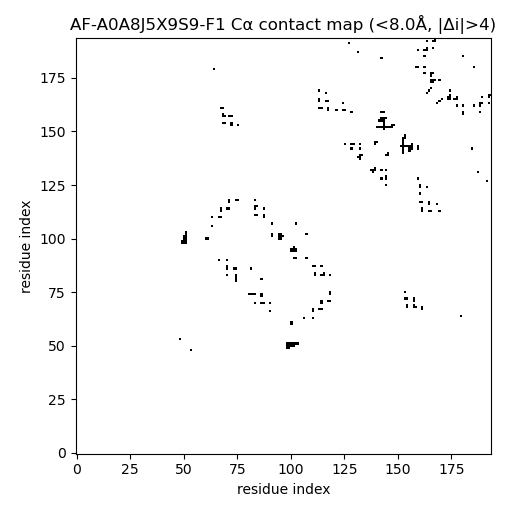92.75 68 ALA A C 1
ATOM 470 O O . ALA A 1 68 ? 2.465 3.353 -2.976 1.00 92.75 68 ALA A O 1
ATOM 471 N N . ILE A 1 69 ? 3.926 2.539 -1.476 1.00 93.12 69 ILE A N 1
ATOM 472 C CA . ILE A 1 69 ? 3.663 3.546 -0.440 1.00 93.12 69 ILE A CA 1
ATOM 473 C C . ILE A 1 69 ? 3.938 4.957 -0.975 1.00 93.12 69 ILE A C 1
ATOM 475 O O . ILE A 1 69 ? 3.084 5.831 -0.855 1.00 93.12 69 ILE A O 1
ATOM 479 N N . ASN A 1 70 ? 5.085 5.181 -1.627 1.00 92.12 70 ASN A N 1
ATOM 480 C CA .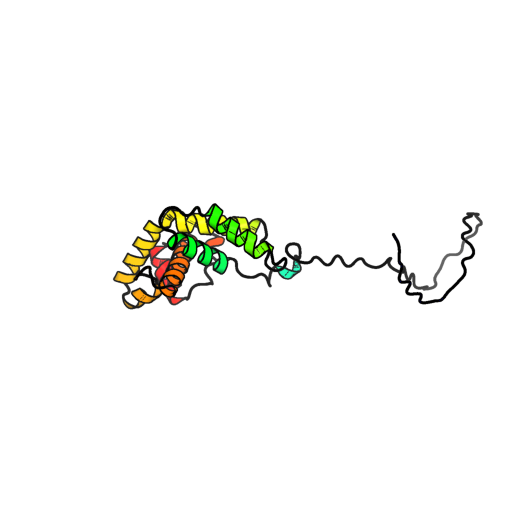 ASN A 1 70 ? 5.410 6.488 -2.209 1.00 92.12 70 ASN A CA 1
ATOM 481 C C . ASN A 1 70 ? 4.408 6.916 -3.293 1.00 92.12 70 ASN A C 1
ATOM 483 O O . ASN A 1 70 ? 4.037 8.089 -3.351 1.00 92.12 70 ASN A O 1
ATOM 487 N N . ALA A 1 71 ? 3.949 5.980 -4.128 1.00 92.75 71 ALA A N 1
ATOM 488 C CA . ALA A 1 71 ? 2.920 6.250 -5.130 1.00 92.75 71 ALA A CA 1
ATOM 489 C C . ALA A 1 71 ? 1.598 6.665 -4.471 1.00 92.75 71 ALA A C 1
ATOM 491 O O . ALA A 1 71 ? 0.978 7.643 -4.880 1.00 92.75 71 ALA A O 1
ATOM 492 N N . ILE A 1 72 ? 1.187 5.953 -3.419 1.00 92.31 72 ILE A N 1
ATOM 493 C CA . ILE A 1 72 ? -0.037 6.253 -2.675 1.00 92.31 72 ILE A CA 1
ATOM 494 C C . ILE A 1 72 ? 0.075 7.623 -1.997 1.00 92.31 72 ILE A C 1
ATOM 496 O O . ILE A 1 72 ? -0.846 8.424 -2.120 1.00 92.31 72 ILE A O 1
ATOM 500 N N . VAL A 1 73 ? 1.206 7.953 -1.360 1.00 91.44 73 VAL A N 1
ATOM 501 C CA . VAL A 1 73 ? 1.447 9.296 -0.794 1.00 91.44 73 VAL A CA 1
ATOM 502 C C . VAL A 1 73 ? 1.299 10.383 -1.861 1.00 91.44 73 VAL A C 1
ATOM 504 O O . VAL A 1 73 ? 0.617 11.382 -1.621 1.00 91.44 73 VAL A O 1
ATOM 507 N N . ALA A 1 74 ? 1.894 10.193 -3.042 1.00 90.38 74 ALA A N 1
ATOM 508 C CA . ALA A 1 74 ? 1.764 11.142 -4.145 1.00 90.38 74 ALA A CA 1
ATOM 509 C C . ALA A 1 74 ? 0.296 11.290 -4.580 1.00 90.38 74 ALA A C 1
ATOM 511 O O . ALA A 1 74 ? -0.198 12.411 -4.697 1.00 90.38 74 ALA A O 1
ATOM 512 N N . GLY A 1 75 ? -0.426 10.175 -4.721 1.00 89.38 75 GLY A N 1
ATOM 513 C CA . GLY A 1 75 ? -1.845 10.172 -5.077 1.00 89.38 75 GLY A CA 1
ATOM 514 C C . GLY A 1 75 ? -2.743 10.851 -4.042 1.00 89.38 75 GLY A C 1
ATOM 515 O O . GLY A 1 75 ? -3.688 11.536 -4.418 1.00 89.38 75 GLY A O 1
ATOM 516 N N . LEU A 1 76 ? -2.425 10.725 -2.752 1.00 86.38 76 LEU A N 1
ATOM 517 C CA . LEU A 1 76 ? -3.157 11.395 -1.673 1.00 86.38 76 LEU A CA 1
ATOM 518 C C . LEU A 1 76 ? -2.848 12.901 -1.583 1.00 86.38 76 LEU A C 1
ATOM 520 O O . LEU A 1 76 ? -3.681 13.661 -1.097 1.00 86.38 76 LEU A O 1
ATOM 524 N N . THR A 1 77 ? -1.658 13.326 -2.019 1.00 85.38 77 THR A N 1
ATOM 525 C CA . THR A 1 77 ? -1.209 14.730 -1.959 1.00 85.38 77 THR A CA 1
ATOM 526 C C . THR A 1 77 ? -1.741 15.556 -3.132 1.00 85.38 77 THR A C 1
ATOM 528 O O . THR A 1 77 ? -1.965 16.761 -3.006 1.00 85.38 77 THR A O 1
ATOM 531 N N . LEU A 1 78 ? -1.944 14.927 -4.289 1.00 80.25 78 LEU A N 1
ATOM 532 C CA . LEU A 1 78 ? -2.491 15.584 -5.470 1.00 80.25 78 LEU A CA 1
ATOM 533 C C . LEU A 1 78 ? -4.007 15.771 -5.303 1.00 80.25 78 LEU A C 1
ATOM 535 O O . LEU A 1 78 ? -4.763 14.809 -5.175 1.00 80.25 78 LEU A O 1
ATOM 539 N N . ALA A 1 79 ? -4.464 17.025 -5.296 1.00 56.19 79 ALA A N 1
ATOM 540 C CA . ALA A 1 79 ? -5.883 17.345 -5.194 1.00 56.19 79 ALA A CA 1
ATOM 541 C C . ALA A 1 79 ? -6.646 16.804 -6.421 1.00 56.19 79 ALA A C 1
ATOM 543 O O . ALA A 1 79 ? -6.443 17.280 -7.533 1.00 56.19 79 ALA A O 1
ATOM 544 N N . ALA A 1 80 ? -7.539 15.840 -6.173 1.00 54.31 80 ALA A N 1
ATOM 545 C CA . ALA A 1 80 ? -8.444 15.173 -7.114 1.00 54.31 80 ALA A CA 1
ATOM 546 C C . ALA A 1 80 ? -7.785 14.363 -8.255 1.00 54.31 80 ALA A C 1
ATOM 548 O O . ALA A 1 80 ? -7.284 14.901 -9.236 1.00 54.31 80 ALA A O 1
ATOM 549 N N . GLY A 1 81 ? -7.937 13.034 -8.182 1.00 56.97 81 GLY A N 1
ATOM 550 C CA . GLY A 1 81 ? -7.931 12.169 -9.367 1.00 56.97 81 GLY A CA 1
ATOM 551 C C . GLY A 1 81 ? -6.567 11.878 -9.989 1.00 56.97 81 GLY A C 1
ATOM 552 O O . GLY A 1 81 ? -6.502 11.676 -11.199 1.00 56.97 81 GLY A O 1
ATOM 553 N N . ALA A 1 82 ? -5.492 11.845 -9.195 1.00 69.06 82 ALA A N 1
ATOM 554 C CA . ALA A 1 82 ? -4.208 11.365 -9.692 1.00 69.06 82 ALA A CA 1
ATOM 555 C C . ALA A 1 82 ? -4.358 9.934 -10.227 1.00 69.06 82 ALA A C 1
ATOM 557 O O . ALA A 1 82 ? -4.748 9.018 -9.498 1.00 69.06 82 ALA A O 1
ATOM 558 N N . ASP A 1 83 ? -4.073 9.761 -11.515 1.00 84.81 83 ASP A N 1
ATOM 559 C CA . ASP A 1 83 ? -4.148 8.465 -12.167 1.00 84.81 83 ASP A CA 1
ATOM 560 C C . ASP A 1 83 ? -3.038 7.561 -11.615 1.00 84.81 83 ASP A C 1
ATOM 562 O O . ASP A 1 83 ? -1.845 7.849 -11.751 1.00 84.81 83 ASP A O 1
ATOM 566 N N . ALA A 1 84 ? -3.442 6.456 -10.985 1.00 86.50 84 ALA A N 1
ATOM 567 C CA . ALA A 1 84 ? -2.532 5.448 -10.458 1.00 86.50 84 ALA A CA 1
ATOM 568 C C . ALA A 1 84 ? -1.546 4.952 -11.528 1.00 86.50 84 ALA A C 1
ATOM 570 O O . ALA A 1 84 ? -0.393 4.671 -11.205 1.00 86.50 84 ALA A O 1
ATOM 571 N N . ALA A 1 85 ? -1.971 4.876 -12.794 1.00 87.62 85 ALA A N 1
ATOM 572 C CA . ALA A 1 85 ? -1.099 4.486 -13.892 1.00 87.62 85 ALA A CA 1
ATOM 573 C C . ALA A 1 85 ? 0.033 5.500 -14.097 1.00 87.62 85 ALA A C 1
ATOM 575 O O . ALA A 1 85 ? 1.193 5.097 -14.144 1.00 87.62 85 ALA A O 1
ATOM 576 N N . VAL A 1 86 ? -0.287 6.798 -14.116 1.00 89.44 86 VAL A N 1
ATOM 577 C CA . VAL A 1 86 ? 0.695 7.883 -14.281 1.00 89.44 86 VAL A CA 1
ATOM 578 C C . VAL A 1 86 ? 1.692 7.904 -13.122 1.00 89.44 86 VAL A C 1
ATOM 580 O O . VAL A 1 86 ? 2.898 7.971 -13.345 1.00 89.44 86 VAL A O 1
ATOM 583 N N . LEU A 1 87 ? 1.210 7.772 -11.882 1.00 89.69 87 LEU A N 1
ATOM 584 C CA . LEU A 1 87 ? 2.071 7.738 -10.694 1.00 89.69 87 LEU A CA 1
ATOM 585 C C . LEU A 1 87 ? 3.062 6.569 -10.731 1.00 89.69 87 LEU A C 1
ATOM 587 O O . LEU A 1 87 ? 4.237 6.719 -10.384 1.00 89.69 87 LEU A O 1
ATOM 591 N N . VAL A 1 88 ? 2.593 5.393 -11.153 1.00 90.31 88 VAL A N 1
ATOM 592 C CA . VAL A 1 88 ? 3.452 4.215 -11.279 1.00 90.31 88 VAL A CA 1
ATOM 593 C C . VAL A 1 88 ? 4.426 4.375 -12.445 1.00 90.31 88 VAL A C 1
ATOM 595 O O . VAL A 1 88 ? 5.603 4.066 -12.272 1.00 90.31 88 VAL A O 1
ATOM 598 N N . ASP A 1 89 ? 3.991 4.913 -13.586 1.00 91.12 89 ASP A N 1
ATOM 599 C CA . ASP A 1 89 ? 4.855 5.160 -14.747 1.00 91.12 89 ASP A CA 1
ATOM 600 C C . ASP A 1 89 ? 6.032 6.074 -14.395 1.00 91.12 89 ASP A C 1
ATOM 602 O O . ASP A 1 89 ? 7.179 5.778 -14.738 1.00 91.12 89 ASP A O 1
ATOM 606 N N . GLU A 1 90 ? 5.781 7.152 -13.651 1.00 89.44 90 GLU A N 1
ATOM 607 C CA . GLU A 1 90 ? 6.829 8.065 -13.188 1.00 89.44 90 GLU A CA 1
ATOM 608 C C . GLU A 1 90 ? 7.840 7.370 -12.263 1.00 89.44 90 GLU A C 1
ATOM 610 O O . GLU A 1 90 ? 9.057 7.559 -12.397 1.00 89.44 90 GLU A O 1
ATOM 615 N N . LEU A 1 91 ? 7.363 6.528 -11.340 1.00 87.38 91 LEU A N 1
ATOM 616 C CA . LEU A 1 91 ? 8.219 5.767 -10.428 1.00 87.38 91 LEU A CA 1
ATOM 617 C C . LEU A 1 91 ? 9.055 4.716 -11.159 1.00 87.38 91 LEU A C 1
ATOM 619 O O . LEU A 1 91 ? 10.258 4.606 -10.901 1.00 87.38 91 LEU A O 1
ATOM 623 N N . VAL A 1 92 ? 8.444 3.977 -12.087 1.00 88.69 92 VAL A N 1
ATOM 624 C CA . VAL A 1 92 ? 9.118 2.983 -12.932 1.00 88.69 92 VAL A CA 1
ATOM 625 C C . VAL A 1 92 ? 10.178 3.668 -13.789 1.00 88.69 92 VAL A C 1
ATOM 627 O O . VAL A 1 92 ? 11.334 3.243 -13.788 1.00 88.69 92 VAL A O 1
ATOM 630 N N . ALA A 1 93 ? 9.840 4.783 -14.441 1.00 88.44 93 ALA A N 1
ATOM 631 C CA . ALA A 1 93 ? 10.776 5.551 -15.257 1.00 88.44 93 ALA A CA 1
ATOM 632 C C . ALA A 1 93 ? 11.953 6.101 -14.436 1.00 88.44 93 ALA A C 1
ATOM 634 O O . ALA A 1 93 ? 13.090 6.137 -14.913 1.00 88.44 93 ALA A O 1
ATOM 635 N N . LYS A 1 94 ? 11.715 6.514 -13.184 1.00 85.94 94 LYS A N 1
ATOM 636 C CA . LYS A 1 94 ? 12.777 6.952 -12.269 1.00 85.94 94 LYS A CA 1
ATOM 637 C C . LYS A 1 94 ? 13.688 5.792 -11.861 1.00 85.94 94 LYS A C 1
ATOM 639 O O . LYS A 1 94 ? 14.905 5.966 -11.864 1.00 85.94 94 LYS A O 1
ATOM 644 N N . ARG A 1 95 ? 13.117 4.627 -11.541 1.00 83.62 95 ARG A N 1
ATOM 645 C CA . ARG A 1 95 ? 13.847 3.401 -11.168 1.00 83.62 95 ARG A CA 1
ATOM 646 C C . ARG A 1 95 ? 14.662 2.831 -12.325 1.00 83.62 95 ARG A C 1
ATOM 648 O O . ARG A 1 95 ? 15.795 2.434 -12.106 1.00 83.62 95 ARG A O 1
ATOM 655 N N . ALA A 1 96 ? 14.146 2.883 -13.550 1.00 83.62 96 ALA A N 1
ATOM 656 C CA . ALA A 1 96 ? 14.831 2.391 -14.746 1.00 83.62 96 ALA A CA 1
ATOM 657 C C . ALA A 1 96 ? 16.152 3.123 -15.061 1.00 83.62 96 ALA A C 1
ATOM 659 O O . ALA A 1 96 ? 16.968 2.613 -15.826 1.00 83.62 96 ALA A O 1
ATOM 660 N N . ARG A 1 97 ? 16.389 4.304 -14.4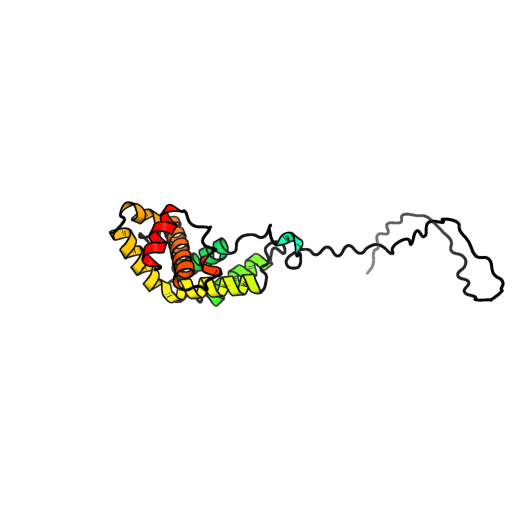67 1.00 83.56 97 ARG A N 1
ATOM 661 C CA . ARG A 1 97 ? 17.678 5.016 -14.569 1.00 83.56 97 ARG A CA 1
ATOM 662 C C . ARG A 1 97 ? 18.815 4.280 -13.862 1.00 83.56 97 ARG A C 1
ATOM 664 O O . ARG A 1 97 ? 19.971 4.518 -14.196 1.00 83.56 97 ARG A O 1
ATOM 671 N N . ASP A 1 98 ? 18.483 3.417 -12.906 1.00 80.31 98 ASP A N 1
ATOM 672 C CA . ASP A 1 98 ? 19.410 2.514 -12.243 1.00 80.31 98 ASP A CA 1
ATOM 673 C C . ASP A 1 98 ? 19.115 1.068 -12.693 1.00 80.31 98 ASP A C 1
ATOM 675 O O . ASP A 1 98 ? 18.105 0.488 -12.281 1.00 80.31 98 ASP A O 1
ATOM 679 N N . PRO A 1 99 ? 19.975 0.458 -13.533 1.00 72.06 99 PRO A N 1
ATOM 680 C CA . PRO A 1 99 ? 19.796 -0.917 -14.002 1.00 72.06 99 PRO A CA 1
ATOM 681 C C . PRO A 1 99 ? 19.693 -1.948 -12.874 1.00 72.06 99 PRO A C 1
ATOM 683 O O . PRO A 1 99 ? 19.102 -3.012 -13.070 1.00 72.06 99 PRO A O 1
ATOM 686 N N . ASP A 1 100 ? 20.252 -1.638 -11.702 1.00 71.62 100 ASP A N 1
ATOM 687 C CA . ASP A 1 100 ? 20.222 -2.505 -10.529 1.00 71.62 100 ASP A CA 1
ATOM 688 C C . ASP A 1 100 ? 18.919 -2.395 -9.732 1.00 71.62 100 ASP A C 1
ATOM 690 O O . ASP A 1 100 ? 18.608 -3.286 -8.939 1.00 71.62 100 ASP A O 1
ATOM 694 N N . ALA A 1 101 ? 18.144 -1.336 -9.965 1.00 73.81 101 ALA A N 1
ATOM 695 C CA . ALA A 1 101 ? 16.864 -1.082 -9.319 1.00 73.81 101 ALA A CA 1
ATOM 696 C C . ALA A 1 101 ? 15.668 -1.221 -10.280 1.00 73.81 101 ALA A C 1
ATOM 698 O O . ALA A 1 101 ? 14.526 -0.996 -9.871 1.00 73.81 101 ALA A O 1
ATOM 699 N N . ALA A 1 102 ? 15.917 -1.577 -11.544 1.00 81.06 102 ALA A N 1
ATOM 700 C CA . ALA A 1 102 ? 14.884 -1.804 -12.544 1.00 81.06 102 ALA A CA 1
ATOM 701 C C . ALA A 1 102 ? 13.954 -2.957 -12.131 1.00 81.06 102 ALA A C 1
ATOM 703 O O . ALA A 1 102 ? 14.414 -4.034 -11.747 1.00 81.06 102 ALA A O 1
ATOM 704 N N . LEU A 1 103 ? 12.647 -2.714 -12.234 1.00 82.25 103 LEU A N 1
ATOM 705 C CA . LEU A 1 103 ? 11.620 -3.706 -11.930 1.00 82.25 103 LEU A CA 1
ATOM 706 C C . LEU A 1 103 ? 11.479 -4.717 -13.073 1.00 82.25 103 LEU A C 1
ATOM 708 O O . LEU A 1 103 ? 11.641 -4.382 -14.247 1.00 82.25 103 LEU A O 1
ATOM 712 N N . LEU A 1 104 ? 11.126 -5.953 -12.731 1.00 84.88 104 LEU A N 1
ATOM 713 C CA . LEU A 1 104 ? 10.594 -6.914 -13.692 1.00 84.88 104 LEU A CA 1
ATOM 714 C C . LEU A 1 104 ? 9.161 -6.576 -14.083 1.00 84.88 104 LEU A C 1
ATOM 716 O O . LEU A 1 104 ? 8.429 -5.938 -13.332 1.00 84.88 104 LEU A O 1
ATOM 720 N N . ALA A 1 105 ? 8.721 -7.152 -15.202 1.00 84.94 105 ALA A N 1
ATOM 721 C CA . ALA A 1 105 ? 7.336 -7.070 -15.654 1.00 84.94 105 ALA A CA 1
ATOM 722 C C . ALA A 1 105 ? 6.324 -7.538 -14.589 1.00 84.94 105 ALA A C 1
ATOM 724 O O . ALA A 1 105 ? 5.286 -6.905 -14.413 1.00 84.94 105 ALA A O 1
ATOM 725 N N . ASP A 1 106 ? 6.621 -8.613 -13.850 1.00 84.69 106 ASP A N 1
ATOM 726 C CA . ASP A 1 106 ? 5.740 -9.080 -12.773 1.00 84.69 106 ASP A CA 1
ATOM 727 C C . ASP A 1 106 ? 5.722 -8.131 -11.573 1.00 84.69 106 ASP A C 1
ATOM 729 O O . ASP A 1 106 ? 4.658 -7.869 -11.020 1.00 84.69 106 ASP A O 1
ATOM 733 N N . GLU A 1 107 ? 6.874 -7.572 -11.199 1.00 87.25 107 GLU A N 1
ATOM 734 C CA . GLU A 1 107 ? 6.986 -6.608 -10.098 1.0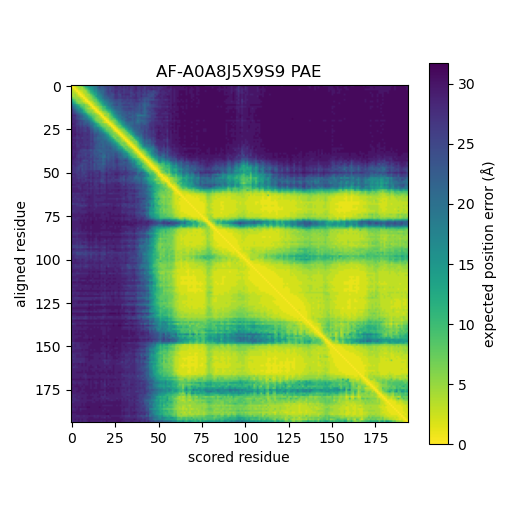0 87.25 107 GLU A CA 1
ATOM 735 C C . GLU A 1 107 ? 6.244 -5.309 -10.445 1.00 87.25 107 GLU A C 1
ATOM 737 O O . GLU A 1 107 ? 5.526 -4.754 -9.616 1.00 87.25 107 GLU A O 1
ATOM 742 N N . GLU A 1 108 ? 6.350 -4.858 -11.695 1.00 90.50 108 GLU A N 1
ATOM 743 C CA . GLU A 1 108 ? 5.603 -3.716 -12.211 1.00 90.50 108 GLU A CA 1
ATOM 744 C C . GLU A 1 108 ? 4.093 -3.988 -12.237 1.00 90.50 108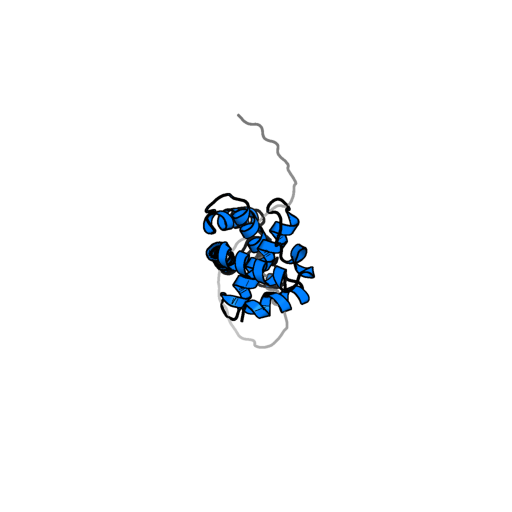 GLU A C 1
ATOM 746 O O . GLU A 1 108 ? 3.305 -3.154 -11.792 1.00 90.50 108 GLU A O 1
ATOM 751 N N . ARG A 1 109 ? 3.670 -5.169 -12.703 1.00 90.31 109 ARG A N 1
ATOM 752 C CA . ARG A 1 109 ? 2.260 -5.584 -12.695 1.00 90.31 109 ARG A CA 1
ATOM 753 C C . ARG A 1 109 ? 1.688 -5.589 -11.277 1.00 90.31 109 ARG A C 1
ATOM 755 O O . ARG A 1 109 ? 0.588 -5.079 -11.066 1.00 90.31 109 ARG A O 1
ATOM 762 N N . VAL A 1 110 ? 2.434 -6.135 -10.316 1.00 90.00 110 VAL A N 1
ATOM 763 C CA . VAL A 1 110 ? 2.065 -6.148 -8.893 1.00 90.00 110 VAL A CA 1
ATOM 764 C C . VAL A 1 110 ? 1.971 -4.723 -8.350 1.00 90.00 110 VAL A C 1
ATOM 766 O O . VAL A 1 110 ? 0.946 -4.362 -7.775 1.00 90.00 110 VAL A O 1
ATOM 769 N N . LEU A 1 111 ? 2.981 -3.885 -8.602 1.00 92.06 111 LEU A N 1
ATOM 770 C CA . LEU A 1 111 ? 2.997 -2.483 -8.183 1.00 92.06 111 LEU A CA 1
ATOM 771 C C . LEU A 1 111 ? 1.771 -1.719 -8.707 1.00 92.06 111 LEU A C 1
ATOM 773 O O . LEU A 1 111 ? 1.098 -1.035 -7.938 1.00 92.06 111 LEU A O 1
ATOM 777 N N . ARG A 1 112 ? 1.439 -1.874 -9.995 1.00 93.81 112 ARG A N 1
ATOM 778 C CA . ARG A 1 112 ? 0.253 -1.255 -10.608 1.00 93.81 112 ARG A CA 1
ATOM 779 C C . ARG A 1 112 ? -1.037 -1.704 -9.932 1.00 93.81 112 ARG A C 1
ATOM 781 O O . ARG A 1 112 ? -1.859 -0.859 -9.587 1.00 93.81 112 ARG A O 1
ATOM 788 N N . ALA A 1 113 ? -1.203 -3.010 -9.718 1.00 92.31 113 ALA A N 1
ATOM 789 C CA . ALA A 1 113 ? -2.392 -3.558 -9.071 1.00 92.31 113 ALA A CA 1
ATOM 790 C C . ALA A 1 113 ? -2.556 -3.027 -7.639 1.00 92.31 113 ALA A C 1
ATOM 792 O O . ALA A 1 113 ? -3.654 -2.636 -7.248 1.00 92.31 113 ALA A O 1
ATOM 793 N N . TRP A 1 114 ? -1.460 -2.961 -6.880 1.00 93.25 114 TRP A N 1
ATOM 794 C CA . TRP A 1 114 ? -1.468 -2.478 -5.502 1.00 93.25 114 TRP A CA 1
ATOM 795 C C . TRP A 1 114 ? -1.829 -1.000 -5.404 1.00 93.25 114 TRP A C 1
ATOM 797 O O . TRP A 1 114 ? -2.713 -0.635 -4.634 1.00 93.25 114 TRP A O 1
ATOM 807 N N . VAL A 1 115 ? -1.191 -0.150 -6.209 1.00 93.69 115 VAL A N 1
ATOM 808 C CA . VAL A 1 115 ? -1.443 1.297 -6.182 1.00 93.69 115 VAL A CA 1
ATOM 809 C C . VAL A 1 115 ? -2.857 1.612 -6.668 1.00 93.69 115 VAL A C 1
ATOM 811 O O . VAL A 1 115 ? -3.569 2.376 -6.016 1.00 93.69 115 VAL A O 1
ATOM 814 N N . ALA A 1 116 ? -3.301 0.987 -7.763 1.00 93.12 116 ALA A N 1
ATOM 815 C CA . ALA A 1 116 ? -4.653 1.177 -8.280 1.00 93.12 116 ALA A CA 1
ATOM 816 C C . ALA A 1 116 ? -5.721 0.691 -7.287 1.00 93.12 116 ALA A C 1
ATOM 818 O O . ALA A 1 116 ? -6.706 1.390 -7.055 1.00 93.12 116 ALA A O 1
ATOM 819 N N . GLY A 1 117 ? -5.515 -0.470 -6.661 1.00 92.12 117 GLY A N 1
ATOM 820 C CA . GLY A 1 117 ? -6.431 -1.011 -5.658 1.00 92.12 117 GLY A CA 1
ATOM 821 C C . GLY A 1 117 ? -6.490 -0.172 -4.378 1.00 92.12 117 GLY A C 1
ATOM 822 O O . GLY A 1 117 ? -7.576 0.065 -3.846 1.00 92.12 117 GLY A O 1
ATOM 823 N N . ALA A 1 118 ? -5.341 0.322 -3.908 1.00 92.50 118 ALA A N 1
ATOM 824 C CA . ALA A 1 118 ? -5.253 1.176 -2.727 1.00 92.50 118 ALA A CA 1
ATOM 825 C C . ALA A 1 118 ? -5.936 2.538 -2.945 1.00 92.50 118 ALA A C 1
ATOM 827 O O . ALA A 1 118 ? -6.776 2.955 -2.145 1.00 92.50 118 ALA A O 1
ATOM 828 N N . LEU A 1 119 ? -5.609 3.223 -4.047 1.00 92.06 119 LEU A N 1
ATOM 829 C CA . LEU A 1 119 ? -6.161 4.543 -4.361 1.00 92.06 119 LEU A CA 1
ATOM 830 C C . LEU A 1 119 ? -7.627 4.476 -4.805 1.00 92.06 119 LEU A C 1
ATOM 832 O O . LEU A 1 119 ? -8.415 5.342 -4.430 1.00 92.06 119 LEU A O 1
ATOM 836 N N . GLY A 1 120 ? -8.024 3.431 -5.534 1.00 91.12 120 GLY A N 1
ATOM 837 C CA . GLY A 1 120 ? -9.404 3.243 -5.994 1.00 91.12 120 GLY A CA 1
ATOM 838 C C . GLY A 1 120 ? -10.421 3.058 -4.863 1.00 91.12 120 GLY A C 1
ATOM 839 O O . GLY A 1 120 ? -11.605 3.314 -5.060 1.00 91.12 120 GLY A O 1
ATOM 840 N N . ARG A 1 121 ? -9.968 2.657 -3.668 1.00 91.44 121 ARG A N 1
ATOM 841 C CA . ARG A 1 121 ? -10.796 2.513 -2.458 1.00 91.44 121 ARG A CA 1
ATOM 842 C C . ARG A 1 121 ? -10.381 3.460 -1.331 1.00 91.44 121 ARG A C 1
ATOM 844 O O . ARG A 1 121 ? -10.676 3.202 -0.164 1.00 91.44 121 ARG A O 1
ATOM 851 N N . GLN A 1 122 ? -9.706 4.562 -1.658 1.00 89.50 122 GLN A N 1
ATOM 852 C CA . GLN A 1 122 ? -9.120 5.450 -0.653 1.00 89.50 122 GLN A CA 1
ATOM 853 C C . GLN A 1 122 ? -10.116 5.942 0.402 1.00 89.50 122 GLN A C 1
ATOM 855 O O . GLN A 1 122 ? -9.779 5.970 1.582 1.00 89.50 122 GLN A O 1
ATOM 860 N N . ASP A 1 123 ? -11.343 6.283 0.006 1.00 89.19 123 ASP A N 1
ATOM 861 C CA . ASP A 1 123 ? -12.349 6.810 0.930 1.00 89.19 123 ASP A CA 1
ATOM 862 C C . ASP A 1 123 ? -12.846 5.718 1.879 1.00 89.19 123 ASP A C 1
ATOM 864 O O . ASP A 1 123 ? -13.014 5.956 3.074 1.00 89.19 123 ASP A O 1
ATOM 868 N N . THR A 1 124 ? -12.992 4.491 1.371 1.00 91.31 124 THR A N 1
ATOM 869 C CA . THR A 1 124 ? -13.341 3.313 2.171 1.00 91.31 124 THR A CA 1
ATOM 870 C C . THR A 1 124 ? -12.270 3.024 3.215 1.00 91.31 124 THR A C 1
ATOM 872 O O . THR A 1 124 ? -12.592 2.826 4.386 1.00 91.31 124 THR A O 1
ATOM 875 N N . TYR A 1 125 ? -10.992 3.043 2.830 1.00 91.00 125 TYR A N 1
ATOM 876 C CA . TYR A 1 125 ? -9.912 2.805 3.784 1.00 91.00 125 TYR A CA 1
ATOM 877 C C . TYR A 1 125 ? -9.741 3.960 4.768 1.00 91.00 125 TYR A C 1
ATOM 879 O O . TYR A 1 125 ? -9.523 3.703 5.946 1.00 91.00 125 TYR A O 1
ATOM 887 N N . ARG A 1 126 ? -9.909 5.222 4.347 1.00 88.44 126 ARG A N 1
ATOM 888 C CA . ARG A 1 126 ? -9.913 6.362 5.281 1.00 88.44 126 ARG A CA 1
ATOM 889 C C . ARG A 1 126 ? -11.016 6.227 6.325 1.00 88.44 126 ARG A C 1
ATOM 891 O O . ARG A 1 126 ? -10.749 6.440 7.504 1.00 88.44 126 ARG A O 1
ATOM 898 N N . ALA A 1 127 ? -12.227 5.853 5.911 1.00 89.00 127 ALA A N 1
ATOM 899 C CA . ALA A 1 127 ? -13.337 5.629 6.833 1.00 89.00 127 ALA A CA 1
ATOM 900 C C . ALA A 1 127 ? -13.026 4.500 7.829 1.00 89.00 127 ALA A C 1
ATOM 902 O O . ALA A 1 127 ? -13.167 4.696 9.035 1.00 89.00 127 ALA A O 1
ATOM 903 N N . ALA A 1 128 ? -12.517 3.365 7.339 1.00 89.75 128 ALA A N 1
ATOM 904 C CA . ALA A 1 128 ? -12.130 2.224 8.168 1.00 89.75 128 ALA A CA 1
ATOM 905 C C . ALA A 1 128 ? -11.025 2.574 9.185 1.00 89.75 128 ALA A C 1
ATOM 907 O O . ALA A 1 128 ? -11.127 2.228 10.361 1.00 89.75 128 ALA A O 1
ATOM 908 N N . LEU A 1 129 ? -9.990 3.309 8.764 1.00 89.12 129 LEU A N 1
ATOM 909 C CA . LEU A 1 129 ? -8.928 3.778 9.660 1.00 89.12 129 LEU A CA 1
ATOM 910 C C . LEU A 1 129 ? -9.469 4.766 10.705 1.00 89.12 129 LEU A C 1
ATOM 912 O O . LEU A 1 129 ? -9.092 4.692 11.871 1.00 89.12 129 LEU A O 1
ATOM 916 N N . GLY A 1 130 ? -10.393 5.650 10.317 1.00 87.44 130 GLY A N 1
ATOM 917 C CA . GLY A 1 130 ? -11.057 6.573 11.239 1.00 87.44 130 GLY A CA 1
ATOM 918 C C . GLY A 1 130 ? -11.996 5.890 12.242 1.00 87.44 130 GLY A C 1
ATOM 919 O O . GLY A 1 130 ? -12.207 6.398 13.342 1.00 87.44 130 GLY A O 1
ATOM 920 N N . GLU A 1 131 ? -12.578 4.741 11.901 1.00 88.12 131 GLU A N 1
ATOM 921 C CA . GLU A 1 131 ? -13.298 3.885 12.853 1.00 88.12 131 GLU A CA 1
ATOM 922 C C . GLU A 1 131 ? -12.341 3.230 13.849 1.00 88.12 131 GLU A C 1
ATOM 924 O O . GLU A 1 131 ? -12.571 3.321 15.055 1.00 88.12 131 GLU A O 1
ATOM 929 N N . LEU A 1 132 ? -11.235 2.668 13.357 1.00 86.75 132 LEU A N 1
ATOM 930 C CA . LEU A 1 132 ? -10.207 2.048 14.192 1.00 86.75 132 LEU A CA 1
ATOM 931 C C . LEU A 1 132 ? -9.593 3.020 15.197 1.00 86.75 132 LEU A C 1
ATOM 933 O O . LEU A 1 132 ? -9.518 2.702 16.381 1.00 86.75 132 LEU A O 1
ATOM 937 N N . ALA A 1 133 ? -9.212 4.218 14.754 1.00 85.62 133 ALA A N 1
ATOM 938 C CA . ALA A 1 133 ? -8.643 5.236 15.635 1.00 85.62 133 ALA A CA 1
ATOM 939 C C . ALA A 1 133 ? -9.619 5.668 16.745 1.00 85.62 133 ALA A C 1
ATOM 941 O O . ALA A 1 133 ? -9.194 6.012 17.843 1.00 85.62 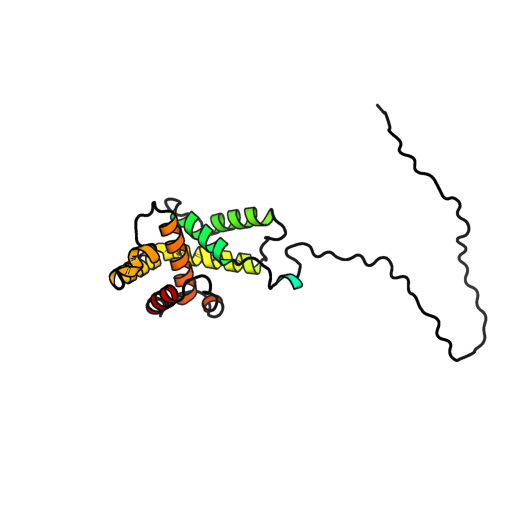133 ALA A O 1
ATOM 942 N N . ARG A 1 134 ? -10.938 5.605 16.500 1.00 85.62 134 ARG A N 1
ATOM 943 C CA . ARG A 1 134 ? -11.947 5.880 17.536 1.00 85.62 134 ARG A CA 1
ATOM 944 C C . ARG A 1 134 ? -12.075 4.749 18.554 1.00 85.62 134 ARG A C 1
ATOM 946 O O . ARG A 1 134 ? -12.343 5.033 19.718 1.00 85.62 134 ARG A O 1
ATOM 953 N N . SER A 1 135 ? -11.922 3.491 18.136 1.00 84.62 135 SER A N 1
ATOM 954 C CA . SER A 1 135 ? -11.935 2.345 19.057 1.00 84.62 135 SER A CA 1
ATOM 955 C C . SER A 1 135 ? -10.619 2.164 19.813 1.00 84.62 135 SER A C 1
ATOM 957 O O . SER A 1 135 ? -10.629 1.655 20.928 1.00 84.62 135 SER A O 1
ATOM 959 N N . GLU A 1 136 ? -9.508 2.603 19.223 1.00 84.62 136 GLU A N 1
ATOM 960 C CA . GLU A 1 136 ? -8.148 2.445 19.738 1.00 84.62 136 GLU A CA 1
ATOM 961 C C . GLU A 1 136 ? -7.454 3.823 19.774 1.00 84.62 136 GLU A C 1
ATOM 963 O O . GLU A 1 136 ? -6.666 4.144 18.887 1.00 84.62 136 GLU A O 1
ATOM 968 N N . PRO A 1 137 ? -7.726 4.685 20.774 1.00 78.06 137 PRO A N 1
ATOM 969 C CA . PRO A 1 137 ? -7.266 6.081 20.754 1.00 78.06 137 PRO A CA 1
ATOM 970 C C . PRO A 1 137 ? -5.742 6.257 20.734 1.00 78.06 137 PRO A C 1
ATOM 972 O O . PRO A 1 137 ? -5.234 7.273 20.267 1.00 78.06 137 PRO A O 1
ATOM 975 N N . TRP A 1 138 ? -4.994 5.261 21.216 1.00 76.00 138 TRP A N 1
ATOM 976 C CA . TRP A 1 138 ? -3.530 5.254 21.162 1.00 76.00 138 TRP A CA 1
ATOM 977 C C . TRP A 1 138 ? -2.989 5.185 19.723 1.00 76.00 138 TRP A C 1
ATOM 979 O O . TRP A 1 138 ? -1.849 5.570 19.481 1.00 76.00 138 TRP A O 1
ATOM 989 N N . LEU A 1 139 ? -3.817 4.757 18.765 1.00 71.94 139 LEU A N 1
ATOM 990 C CA . LEU A 1 139 ? -3.468 4.602 17.357 1.00 71.94 139 LEU A CA 1
ATOM 991 C C . LEU A 1 139 ? -3.760 5.832 16.492 1.00 71.94 139 LEU A C 1
ATOM 993 O O . LEU A 1 139 ? -3.434 5.815 15.307 1.00 71.94 139 LEU A O 1
ATOM 997 N N . GLU A 1 140 ? -4.351 6.904 17.025 1.00 71.38 140 GLU A N 1
ATOM 998 C CA . GLU A 1 140 ? -4.742 8.071 16.218 1.00 71.38 140 GLU A CA 1
ATOM 999 C C . GLU A 1 140 ? -3.542 8.674 15.459 1.00 71.38 140 GLU A C 1
ATOM 1001 O O . GLU A 1 140 ? -3.595 8.882 14.243 1.00 71.38 140 GLU A O 1
ATOM 1006 N N . SER A 1 141 ? -2.398 8.821 16.136 1.00 69.12 141 SER A N 1
ATOM 1007 C CA . SER A 1 141 ? -1.148 9.279 15.517 1.00 69.12 141 SER A CA 1
ATOM 1008 C C . SER A 1 141 ? -0.444 8.230 14.648 1.00 69.12 141 SER A C 1
ATOM 1010 O O . SER A 1 141 ? 0.363 8.600 13.796 1.00 69.12 141 SER A O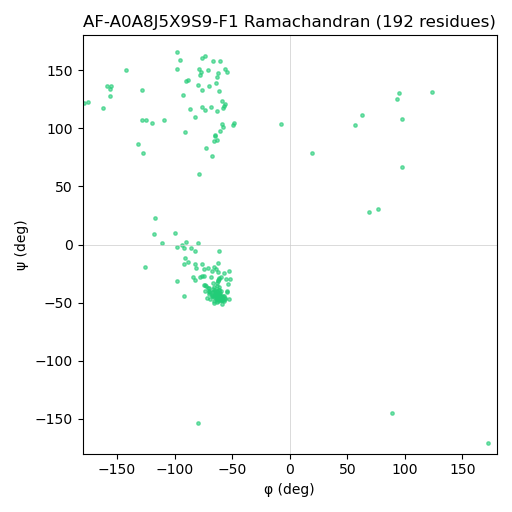 1
ATOM 1012 N N . GLU A 1 142 ? -0.731 6.940 14.839 1.00 72.38 142 GLU A N 1
ATOM 1013 C CA . GLU A 1 142 ? -0.016 5.829 14.189 1.00 72.38 142 GLU A CA 1
ATOM 1014 C C . GLU A 1 142 ? -0.729 5.269 12.950 1.00 72.38 142 GLU A C 1
ATOM 1016 O O . GLU A 1 142 ? -0.072 4.867 11.991 1.00 72.38 142 GLU A O 1
ATOM 1021 N N . LEU A 1 143 ? -2.064 5.305 12.917 1.00 72.69 143 LEU A N 1
ATOM 1022 C CA . LEU A 1 143 ? -2.881 4.934 11.752 1.00 72.69 143 LEU A CA 1
ATOM 1023 C C . LEU A 1 143 ? -2.948 6.047 10.699 1.00 72.69 143 LEU A C 1
ATOM 1025 O O . LEU A 1 143 ? -3.623 5.917 9.676 1.00 72.69 143 LEU A O 1
ATOM 1029 N N . GLY A 1 144 ? -2.266 7.165 10.953 1.00 66.12 144 GLY A N 1
ATOM 1030 C CA . GLY A 1 144 ? -2.277 8.319 10.068 1.00 66.12 144 GLY A CA 1
ATOM 1031 C C . GLY A 1 144 ? -3.637 9.025 10.028 1.00 66.12 144 GLY A C 1
ATOM 1032 O O . GLY A 1 144 ? -3.986 9.630 9.010 1.00 66.12 144 GLY A O 1
ATOM 1033 N N . VAL A 1 145 ? -4.428 8.947 11.104 1.00 67.19 145 VAL A N 1
ATOM 1034 C CA . VAL A 1 145 ? -5.725 9.625 11.233 1.00 67.19 145 VAL A CA 1
ATOM 1035 C C . VAL A 1 145 ? -5.461 10.990 11.872 1.00 67.19 145 VAL A C 1
ATOM 1037 O O . VAL A 1 145 ? -5.250 11.108 13.068 1.00 67.19 145 VAL A O 1
ATOM 1040 N N . GLY A 1 146 ? -5.360 12.037 11.054 1.00 63.84 146 GLY A N 1
ATOM 1041 C CA . GLY A 1 146 ? -4.905 13.352 11.506 1.00 63.84 146 GLY A CA 1
ATOM 1042 C C . GLY A 1 146 ? -4.697 14.329 10.352 1.00 63.84 146 GLY A C 1
ATOM 1043 O O . GLY A 1 146 ? -5.070 14.036 9.217 1.00 63.84 146 GLY A O 1
ATOM 1044 N N . ALA A 1 147 ? -4.112 15.495 10.638 1.00 61.31 147 ALA A N 1
ATOM 1045 C CA . ALA A 1 147 ? -3.977 16.580 9.667 1.00 61.31 147 ALA A CA 1
ATOM 1046 C C . ALA A 1 147 ? -3.193 16.160 8.408 1.00 61.31 147 ALA A C 1
ATOM 1048 O O . ALA A 1 147 ? -2.020 15.789 8.491 1.00 61.31 147 ALA A O 1
ATOM 1049 N N . ASP A 1 148 ? -3.829 16.317 7.244 1.00 68.12 148 ASP A N 1
ATOM 1050 C CA . ASP A 1 148 ? -3.319 15.957 5.907 1.00 68.12 148 ASP A CA 1
ATOM 1051 C C . ASP A 1 148 ? -2.032 16.703 5.497 1.00 68.12 148 ASP A C 1
ATOM 1053 O O . ASP A 1 148 ? -1.434 16.416 4.464 1.00 68.12 148 ASP A O 1
ATOM 1057 N N . SER A 1 149 ? -1.580 17.663 6.307 1.00 69.88 149 SER A N 1
ATOM 1058 C CA . SER A 1 149 ? -0.356 18.433 6.093 1.00 69.88 149 SER A CA 1
ATOM 1059 C C . SER A 1 149 ? 0.895 17.830 6.744 1.00 69.88 149 SER A C 1
ATOM 1061 O O . SER A 1 149 ? 1.999 18.281 6.437 1.00 69.88 149 SER A O 1
ATOM 1063 N N . ASN A 1 150 ? 0.772 16.832 7.632 1.00 81.31 150 ASN A N 1
ATOM 1064 C CA . ASN A 1 150 ? 1.938 16.199 8.257 1.00 81.31 150 ASN A CA 1
ATOM 1065 C C . ASN A 1 150 ? 2.485 15.058 7.368 1.00 81.31 150 ASN A C 1
ATOM 1067 O O . ASN A 1 150 ? 1.801 14.046 7.192 1.00 81.31 150 ASN A O 1
ATOM 1071 N N . PRO A 1 151 ? 3.730 15.155 6.855 1.00 81.62 151 PRO A N 1
ATOM 1072 C CA . PRO A 1 151 ? 4.294 14.150 5.952 1.00 81.62 151 PRO A CA 1
ATOM 1073 C C . PRO A 1 151 ? 4.436 12.761 6.592 1.00 81.62 151 PRO A C 1
ATOM 1075 O O . PRO A 1 151 ? 4.292 11.760 5.895 1.00 81.62 151 PRO A O 1
ATOM 1078 N N . TYR A 1 152 ? 4.666 12.677 7.907 1.00 83.00 152 TYR A N 1
ATOM 1079 C CA . TYR A 1 152 ? 4.738 11.392 8.610 1.00 83.00 152 TYR A CA 1
ATOM 1080 C C . TYR A 1 152 ? 3.365 10.722 8.697 1.00 83.00 152 TYR A C 1
ATOM 1082 O O . TYR A 1 152 ? 3.238 9.535 8.421 1.00 83.00 152 TYR A O 1
ATOM 1090 N N . VAL A 1 153 ? 2.321 11.497 8.999 1.00 84.06 153 VAL A N 1
ATOM 1091 C CA . VAL A 1 153 ? 0.930 11.012 9.057 1.00 84.06 153 VAL A CA 1
ATOM 1092 C C . VAL A 1 153 ? 0.477 10.526 7.681 1.00 84.06 153 VAL A C 1
ATOM 1094 O O . VAL A 1 153 ? -0.159 9.480 7.578 1.00 84.06 153 VAL A O 1
ATOM 1097 N N . MET A 1 154 ? 0.852 11.239 6.616 1.00 86.94 154 MET A N 1
ATOM 1098 C CA . MET A 1 154 ? 0.563 10.842 5.235 1.00 86.94 154 MET A CA 1
ATOM 1099 C C . MET A 1 154 ? 1.251 9.533 4.846 1.00 86.94 154 MET A C 1
ATOM 1101 O O . MET A 1 154 ? 0.628 8.679 4.214 1.00 86.94 154 MET A O 1
ATOM 1105 N N . LEU A 1 155 ? 2.510 9.355 5.255 1.00 89.12 155 LEU A N 1
ATOM 1106 C CA . LEU A 1 155 ? 3.246 8.114 5.035 1.00 89.12 155 LEU A CA 1
ATOM 1107 C C . LEU A 1 155 ? 2.591 6.938 5.771 1.00 89.12 155 LEU A C 1
ATOM 1109 O O . LEU A 1 155 ? 2.302 5.923 5.140 1.00 89.12 155 LEU A O 1
ATOM 1113 N N . CYS A 1 156 ? 2.290 7.097 7.064 1.00 88.88 156 CYS A N 1
ATOM 1114 C CA . CYS A 1 156 ? 1.616 6.068 7.861 1.00 88.88 156 CYS A CA 1
ATOM 1115 C C . CYS A 1 156 ? 0.242 5.714 7.284 1.00 88.88 156 CYS A C 1
ATOM 1117 O O . CYS A 1 156 ? -0.126 4.543 7.213 1.00 88.88 156 CYS A O 1
ATOM 1119 N N . ARG A 1 157 ? -0.515 6.712 6.814 1.00 89.81 157 ARG A N 1
ATOM 1120 C CA . ARG A 1 157 ? -1.807 6.482 6.165 1.00 89.81 157 ARG A CA 1
ATOM 1121 C C . ARG A 1 157 ? -1.654 5.667 4.884 1.00 89.81 157 ARG A C 1
ATOM 1123 O O . ARG A 1 157 ? -2.395 4.710 4.688 1.00 89.81 157 ARG A O 1
ATOM 1130 N N . ALA A 1 158 ? -0.702 6.024 4.023 1.00 91.56 158 ALA A N 1
ATOM 1131 C CA . ALA A 1 158 ? -0.432 5.290 2.790 1.00 91.56 158 ALA A CA 1
ATOM 1132 C C . ALA A 1 158 ? -0.011 3.836 3.066 1.00 91.56 158 ALA A C 1
ATOM 1134 O O . ALA A 1 158 ? -0.494 2.919 2.403 1.00 91.56 158 ALA A O 1
ATOM 1135 N N . GLU A 1 159 ? 0.834 3.628 4.079 1.00 92.75 159 GLU A N 1
ATOM 1136 C CA . GLU A 1 159 ? 1.229 2.307 4.575 1.00 92.75 159 GLU A CA 1
ATOM 1137 C C . GLU A 1 159 ? 0.010 1.489 5.033 1.00 92.75 159 GLU A C 1
ATOM 1139 O O . GLU A 1 159 ? -0.202 0.373 4.557 1.00 92.75 159 GLU A O 1
ATOM 1144 N N . CYS A 1 160 ? -0.841 2.060 5.891 1.00 91.44 160 CYS A N 1
ATOM 1145 C CA . CYS A 1 160 ? -2.030 1.383 6.411 1.00 91.44 160 CYS A CA 1
ATOM 1146 C C . CYS A 1 160 ? -3.070 1.101 5.315 1.00 91.44 160 CYS A C 1
ATOM 1148 O O . CYS A 1 160 ? -3.701 0.045 5.318 1.00 91.44 160 CYS A O 1
ATOM 1150 N N . MET A 1 161 ? -3.235 2.005 4.345 1.00 92.38 161 MET A N 1
ATOM 1151 C CA . MET A 1 161 ? -4.103 1.788 3.184 1.00 92.38 161 MET A CA 1
ATOM 1152 C C . MET A 1 161 ? -3.604 0.640 2.303 1.00 92.38 161 MET A C 1
ATOM 1154 O O . MET A 1 161 ? -4.406 -0.188 1.868 1.00 92.38 161 MET A O 1
ATOM 1158 N N . LEU A 1 162 ? -2.292 0.563 2.059 1.00 93.69 162 LEU A N 1
ATOM 1159 C CA . LEU A 1 162 ? -1.699 -0.553 1.327 1.00 93.69 162 LEU A CA 1
ATOM 1160 C C . LEU A 1 162 ? -1.903 -1.869 2.085 1.00 93.69 162 LEU A C 1
ATOM 1162 O O . LEU A 1 162 ? -2.327 -2.853 1.485 1.00 93.69 162 LEU A O 1
ATOM 1166 N N . ALA A 1 163 ? -1.657 -1.884 3.397 1.00 92.50 163 ALA A N 1
ATOM 1167 C CA . ALA A 1 163 ? -1.876 -3.063 4.229 1.00 92.50 163 ALA A CA 1
ATOM 1168 C C . ALA A 1 163 ? -3.343 -3.525 4.194 1.00 92.50 163 ALA A C 1
ATOM 1170 O O . ALA A 1 163 ? -3.603 -4.707 3.983 1.00 92.50 163 ALA A O 1
ATOM 1171 N N . LEU A 1 164 ? -4.311 -2.608 4.311 1.00 92.06 164 LEU A N 1
ATOM 1172 C CA . LEU A 1 164 ? -5.737 -2.936 4.200 1.00 92.06 164 LEU A CA 1
ATOM 1173 C C . LEU A 1 164 ? -6.093 -3.527 2.837 1.00 92.06 164 LEU A C 1
ATOM 1175 O O . LEU A 1 164 ? -6.775 -4.549 2.787 1.00 92.06 164 LEU A O 1
ATOM 1179 N N . PHE A 1 165 ? -5.606 -2.936 1.743 1.00 93.38 165 PHE A N 1
ATOM 1180 C CA . PHE A 1 165 ? -5.805 -3.501 0.410 1.00 93.38 165 PHE A CA 1
ATOM 1181 C C . PHE A 1 165 ? -5.239 -4.924 0.320 1.00 93.38 165 PHE A C 1
ATOM 1183 O O . PHE A 1 165 ? -5.932 -5.838 -0.131 1.00 93.38 165 PHE A O 1
ATOM 1190 N N . LEU A 1 166 ? -4.007 -5.131 0.793 1.00 92.19 166 LEU A N 1
ATOM 1191 C CA . LEU A 1 166 ? -3.357 -6.436 0.748 1.00 92.19 166 LEU A CA 1
ATOM 1192 C C . LEU A 1 166 ? -4.097 -7.481 1.575 1.00 92.19 166 LEU A C 1
ATOM 1194 O O . LEU A 1 166 ? -4.237 -8.600 1.105 1.00 92.19 166 LEU A O 1
ATOM 1198 N N . LEU A 1 167 ? -4.602 -7.125 2.758 1.00 89.62 167 LEU A N 1
ATOM 1199 C CA . LEU A 1 167 ? -5.319 -8.044 3.646 1.00 89.62 167 LEU A CA 1
ATOM 1200 C C . LEU A 1 167 ? -6.732 -8.380 3.146 1.00 89.62 167 LEU A C 1
ATOM 1202 O O . LEU A 1 167 ? -7.164 -9.531 3.257 1.00 89.62 167 LEU A O 1
ATOM 1206 N N . ARG A 1 168 ? -7.455 -7.389 2.612 1.00 88.25 168 ARG A N 1
ATOM 1207 C CA . ARG A 1 168 ? -8.885 -7.504 2.275 1.00 88.25 168 ARG A CA 1
ATOM 1208 C C . ARG A 1 168 ? -9.141 -7.951 0.858 1.00 88.25 168 ARG A C 1
ATOM 1210 O O . ARG A 1 168 ? -10.007 -8.791 0.618 1.00 88.25 168 ARG A O 1
ATOM 1217 N N . ASP A 1 169 ? -8.398 -7.367 -0.067 1.00 86.62 169 ASP A N 1
ATOM 1218 C CA . ASP A 1 169 ? -8.828 -7.263 -1.452 1.00 86.62 169 ASP A CA 1
ATOM 1219 C C . ASP A 1 169 ? -7.823 -7.826 -2.447 1.00 86.62 169 ASP A C 1
ATOM 1221 O O . ASP A 1 169 ? -8.197 -8.129 -3.579 1.00 86.62 169 ASP A O 1
ATOM 1225 N N . ALA A 1 170 ? -6.563 -7.973 -2.046 1.00 85.31 170 ALA A N 1
ATOM 1226 C CA . ALA A 1 170 ? -5.578 -8.657 -2.858 1.00 85.31 170 ALA A CA 1
ATOM 1227 C C . ALA A 1 170 ? -5.769 -10.184 -2.802 1.00 85.31 170 ALA A C 1
ATOM 1229 O O . ALA A 1 170 ? -6.397 -10.741 -1.887 1.00 85.31 170 ALA A O 1
ATOM 1230 N N . ASP A 1 171 ? -5.199 -10.862 -3.798 1.00 80.31 171 ASP A N 1
ATOM 1231 C CA . ASP A 1 171 ? -5.198 -12.320 -3.887 1.00 80.31 171 ASP A CA 1
ATOM 1232 C C . ASP A 1 171 ? -4.492 -12.962 -2.681 1.00 80.31 171 ASP A C 1
ATOM 1234 O O . ASP A 1 171 ? -3.654 -12.348 -2.014 1.00 80.31 171 ASP A O 1
ATOM 1238 N N . ALA A 1 172 ? -4.808 -14.230 -2.404 1.00 71.94 172 ALA A N 1
ATOM 1239 C CA . ALA A 1 172 ? -4.313 -14.951 -1.228 1.00 71.94 172 ALA A CA 1
ATOM 1240 C C . ALA A 1 172 ? -2.776 -14.978 -1.107 1.00 71.94 172 ALA A C 1
ATOM 1242 O O . ALA A 1 172 ? -2.250 -14.989 0.007 1.00 71.94 172 ALA A O 1
ATOM 1243 N N . ASP A 1 173 ? -2.060 -14.946 -2.232 1.00 71.19 173 ASP A N 1
ATOM 1244 C CA . ASP A 1 173 ? -0.597 -14.894 -2.251 1.00 71.19 173 ASP A CA 1
ATOM 1245 C C . ASP A 1 173 ? -0.055 -13.514 -1.847 1.00 71.19 173 ASP A C 1
ATOM 1247 O O . ASP A 1 173 ? 0.942 -13.433 -1.134 1.00 71.19 173 ASP A O 1
ATOM 1251 N N . ALA A 1 174 ? -0.749 -12.430 -2.210 1.00 68.81 174 ALA A N 1
ATOM 1252 C CA . ALA A 1 174 ? -0.396 -11.064 -1.820 1.00 68.81 174 ALA A CA 1
ATOM 1253 C C . ALA A 1 174 ? -0.762 -10.754 -0.355 1.00 68.81 174 ALA A C 1
ATOM 1255 O O . ALA A 1 174 ? -0.085 -9.972 0.305 1.00 68.81 174 ALA A O 1
ATOM 1256 N N . ARG A 1 175 ? -1.772 -11.425 0.215 1.00 64.88 175 ARG A N 1
ATOM 1257 C CA . ARG A 1 175 ? -2.112 -11.312 1.651 1.00 64.88 175 ARG A CA 1
ATOM 1258 C C . ARG A 1 175 ? -0.966 -11.721 2.576 1.00 64.88 175 ARG A C 1
ATOM 1260 O O . ARG A 1 175 ? -0.879 -11.243 3.702 1.00 64.88 175 ARG A O 1
ATOM 1267 N N . ARG A 1 176 ? -0.085 -12.614 2.116 1.00 61.53 176 ARG A N 1
ATOM 1268 C CA . ARG A 1 176 ? 1.042 -13.143 2.903 1.00 61.53 176 ARG A CA 1
ATOM 1269 C C . ARG A 1 176 ? 2.263 -12.221 2.917 1.00 61.53 176 ARG A C 1
ATOM 1271 O O . ARG A 1 176 ? 3.220 -12.524 3.623 1.00 61.53 176 ARG A O 1
ATOM 1278 N N . THR A 1 177 ? 2.251 -11.120 2.161 1.00 68.19 177 THR A N 1
ATOM 1279 C CA . THR A 1 177 ? 3.420 -10.239 1.989 1.00 68.19 177 THR A CA 1
ATOM 1280 C C . THR A 1 177 ? 3.380 -8.982 2.858 1.00 68.19 177 THR A C 1
ATOM 1282 O O . THR A 1 177 ? 4.223 -8.104 2.697 1.00 68.19 177 THR A O 1
ATOM 1285 N N . VAL A 1 178 ? 2.445 -8.872 3.808 1.00 75.69 178 VAL A N 1
ATOM 1286 C CA . VAL A 1 178 ? 2.333 -7.702 4.702 1.00 75.69 178 VAL A CA 1
ATOM 1287 C C . VAL A 1 178 ? 3.372 -7.773 5.835 1.00 75.69 178 VAL A C 1
ATOM 1289 O O . VAL A 1 178 ? 3.034 -7.849 7.009 1.00 75.69 178 VAL A O 1
ATOM 1292 N N . ALA A 1 179 ? 4.658 -7.791 5.476 1.00 78.00 179 ALA A N 1
ATOM 1293 C CA . ALA A 1 179 ? 5.787 -7.842 6.413 1.00 78.00 179 ALA A CA 1
ATOM 1294 C C . ALA A 1 179 ? 6.418 -6.463 6.684 1.00 78.00 179 ALA A C 1
ATOM 1296 O O . ALA A 1 179 ? 7.377 -6.356 7.442 1.00 78.00 179 ALA A O 1
ATOM 1297 N N . PHE A 1 180 ? 5.916 -5.414 6.029 1.00 80.25 180 PHE A N 1
ATOM 1298 C CA . PHE A 1 180 ? 6.449 -4.053 6.133 1.00 80.25 180 PHE A CA 1
ATOM 1299 C C . PHE A 1 180 ? 5.834 -3.240 7.27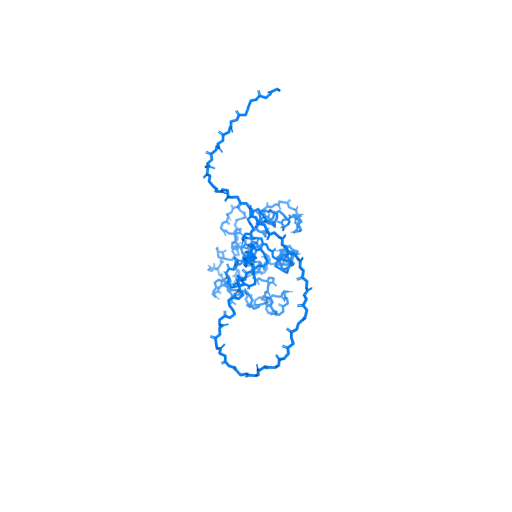6 1.00 80.25 180 PHE A C 1
ATOM 1301 O O . PHE A 1 180 ? 6.392 -2.206 7.628 1.00 80.25 180 PHE A O 1
ATOM 1308 N N . ILE A 1 181 ? 4.711 -3.700 7.832 1.00 82.25 181 ILE A N 1
ATOM 1309 C CA . ILE A 1 181 ? 4.003 -3.030 8.920 1.00 82.25 181 ILE A CA 1
ATOM 1310 C C . ILE A 1 181 ? 4.367 -3.659 10.268 1.00 82.25 181 ILE A C 1
ATOM 1312 O O . ILE A 1 181 ? 4.679 -4.848 10.349 1.00 82.25 181 ILE A O 1
ATOM 1316 N N . ASP A 1 182 ? 4.311 -2.854 11.325 1.00 84.25 182 ASP A N 1
ATOM 1317 C CA . ASP A 1 182 ? 4.516 -3.327 12.694 1.00 84.25 182 ASP A CA 1
ATOM 1318 C C . ASP A 1 182 ? 3.447 -4.356 13.117 1.00 84.25 182 ASP A C 1
ATOM 1320 O O . ASP A 1 182 ? 2.299 -4.286 12.671 1.00 84.25 182 ASP A O 1
ATOM 1324 N N . ALA A 1 183 ? 3.827 -5.308 13.975 1.00 83.06 183 ALA A N 1
ATOM 1325 C CA . ALA A 1 183 ? 2.970 -6.413 14.395 1.00 83.06 183 ALA A CA 1
ATOM 1326 C C . ALA A 1 183 ? 1.702 -5.947 15.130 1.00 83.06 183 ALA A C 1
ATOM 1328 O O . ALA A 1 183 ? 0.625 -6.484 14.861 1.00 83.06 183 ALA A O 1
ATOM 1329 N N . ASP A 1 184 ? 1.802 -4.924 15.982 1.00 81.88 184 ASP A N 1
ATOM 1330 C CA . ASP A 1 184 ? 0.662 -4.415 16.750 1.00 81.88 184 ASP A CA 1
ATOM 1331 C C . ASP A 1 184 ? -0.341 -3.729 15.810 1.00 81.88 184 ASP A C 1
ATOM 1333 O O . ASP A 1 184 ? -1.555 -3.948 15.876 1.00 81.88 184 ASP A O 1
ATOM 1337 N N . ARG A 1 185 ? 0.173 -2.963 14.838 1.00 82.50 185 ARG A N 1
ATOM 1338 C CA . ARG A 1 185 ? -0.644 -2.351 13.777 1.00 82.50 185 ARG A CA 1
ATOM 1339 C C . ARG A 1 185 ? -1.281 -3.408 12.875 1.00 82.50 185 ARG A C 1
ATOM 1341 O O . ARG A 1 185 ? -2.457 -3.283 12.528 1.00 82.50 185 ARG A O 1
ATOM 1348 N N . LEU A 1 186 ? -0.543 -4.460 12.513 1.00 85.50 186 LEU A N 1
ATOM 1349 C CA . LEU A 1 186 ? -1.063 -5.563 11.703 1.00 85.50 186 LEU A CA 1
ATOM 1350 C C . LEU A 1 186 ? -2.223 -6.275 12.399 1.00 85.50 186 LEU A C 1
ATOM 1352 O O . LEU A 1 186 ? -3.235 -6.558 11.756 1.00 85.50 186 LEU A O 1
ATOM 1356 N N . GLU A 1 187 ? -2.089 -6.543 13.700 1.00 85.50 187 GLU A N 1
ATOM 1357 C CA . GLU A 1 187 ? -3.137 -7.181 14.491 1.00 85.50 187 GLU A CA 1
ATOM 1358 C C . GLU A 1 187 ? -4.431 -6.368 14.412 1.00 85.50 187 GLU A C 1
ATOM 1360 O O . GLU A 1 187 ? -5.487 -6.912 14.081 1.00 85.50 187 GLU A O 1
ATOM 1365 N N . VAL A 1 188 ? -4.357 -5.055 14.626 1.00 84.56 188 VAL A N 1
ATOM 1366 C CA . VAL A 1 188 ? -5.539 -4.187 14.587 1.00 84.56 188 VAL A CA 1
ATOM 1367 C C . VAL A 1 188 ? -6.143 -4.106 13.184 1.00 84.56 188 VAL A C 1
ATOM 1369 O O . VAL A 1 188 ? -7.356 -4.269 13.032 1.00 84.56 188 VAL A O 1
ATOM 1372 N N . LEU A 1 189 ? -5.324 -3.929 12.144 1.00 85.75 189 LEU A N 1
ATOM 1373 C CA . LEU A 1 189 ? -5.815 -3.881 10.762 1.00 85.75 189 LEU A CA 1
ATOM 1374 C C . LEU A 1 189 ? -6.460 -5.203 10.324 1.00 85.75 189 LEU A C 1
ATOM 1376 O O . LEU A 1 189 ? -7.439 -5.185 9.577 1.00 85.75 189 LEU A O 1
ATOM 1380 N N . SER A 1 190 ? -5.969 -6.344 10.819 1.00 85.06 190 SER A N 1
ATOM 1381 C CA . SER A 1 190 ? -6.530 -7.660 10.498 1.00 85.06 190 SER A CA 1
ATOM 1382 C C . SER A 1 190 ? -7.981 -7.828 10.970 1.00 85.06 190 SER A C 1
ATOM 1384 O O . SER A 1 190 ? -8.771 -8.476 10.286 1.00 85.06 190 SER A O 1
ATOM 1386 N N . ARG A 1 191 ? -8.369 -7.176 12.078 1.00 84.25 191 ARG A N 1
ATOM 1387 C CA . ARG A 1 191 ? -9.736 -7.230 12.630 1.00 84.25 191 ARG A CA 1
ATOM 1388 C C . ARG A 1 191 ? -10.764 -6.574 11.713 1.00 84.25 191 ARG A C 1
ATOM 1390 O O . ARG A 1 191 ? -11.908 -7.006 11.667 1.00 84.25 191 ARG A O 1
ATOM 1397 N N . VAL A 1 192 ? -10.354 -5.532 10.994 1.00 78.94 192 VAL A N 1
ATOM 1398 C CA . VAL A 1 192 ? -11.208 -4.793 10.048 1.00 78.94 192 VAL A CA 1
ATOM 1399 C C . VAL A 1 192 ? -11.104 -5.359 8.641 1.00 78.94 192 VAL A C 1
ATOM 1401 O O . VAL A 1 192 ? -11.950 -5.079 7.792 1.00 78.94 192 VAL A O 1
ATOM 1404 N N . ALA A 1 193 ? -10.061 -6.147 8.385 1.00 78.75 193 ALA A N 1
ATOM 1405 C CA . ALA A 1 193 ? -9.878 -6.814 7.117 1.00 78.75 193 ALA A CA 1
ATOM 1406 C C . ALA A 1 193 ? -10.676 -8.119 6.957 1.00 78.75 193 ALA A C 1
ATOM 1408 O O . ALA A 1 193 ? -10.875 -8.554 5.819 1.00 78.75 193 ALA A O 1
ATOM 1409 N N . ALA A 1 194 ? -11.105 -8.720 8.070 1.00 71.25 194 ALA A N 1
ATOM 1410 C CA . ALA A 1 194 ? -12.017 -9.864 8.108 1.00 71.25 194 ALA A CA 1
ATOM 1411 C C . ALA A 1 194 ? -13.424 -9.506 7.596 1.00 71.25 194 ALA A C 1
ATOM 1413 O O . ALA A 1 194 ? -14.054 -10.407 6.998 1.00 71.25 194 ALA A O 1
#

Mean predicted aligned error: 15.54 Å